Protein AF-A0A453G2R3-F1 (afdb_monomer)

Organism: Aegilops tauschii subsp. strangulata (NCBI:txid200361)

Nearest PDB structures (foldseek):
  5jql-assembly1_E  TM=4.322E-01  e=9.932E+00  Saccharomyces cerevisiae S288C
  5jqm-assembly1_A  TM=3.775E-01  e=9.932E+00  Saccharomyces cerevisiae S288C
  6rk0-assembly1_B  TM=2.721E-01  e=8.322E+00  Azotobacter vinelandii DJ
  5jqm-assembly1_B  TM=2.694E-01  e=7.397E+00  Saccharomyces cerevisiae S288C

Structure (mmCIF, N/CA/C/O backbone):
data_AF-A0A453G2R3-F1
#
_entry.id   AF-A0A453G2R3-F1
#
loop_
_atom_site.group_PDB
_atom_site.id
_atom_site.type_symbol
_atom_site.label_atom_id
_atom_site.label_alt_id
_atom_site.label_comp_id
_atom_site.label_asym_id
_atom_site.label_entity_id
_atom_site.label_seq_id
_atom_site.pdbx_PDB_ins_code
_atom_site.Cartn_x
_atom_site.Cartn_y
_atom_site.Cartn_z
_atom_site.occupancy
_atom_site.B_iso_or_equiv
_atom_site.auth_seq_id
_atom_site.auth_comp_id
_atom_site.auth_asym_id
_atom_site.auth_atom_id
_atom_site.pdbx_PDB_model_num
ATOM 1 N N . MET A 1 1 ? -10.935 -48.449 22.931 1.00 39.38 1 MET A N 1
ATOM 2 C CA . MET A 1 1 ? -9.785 -48.078 22.080 1.00 39.38 1 MET A CA 1
ATOM 3 C C . MET A 1 1 ? -10.031 -46.667 21.568 1.00 39.38 1 MET A C 1
ATOM 5 O O . MET A 1 1 ? -10.943 -46.480 20.777 1.00 39.38 1 MET A O 1
ATOM 9 N N . VAL A 1 2 ? -9.319 -45.670 22.096 1.00 36.00 2 VAL A N 1
ATOM 10 C CA . VAL A 1 2 ? -9.476 -44.264 21.687 1.00 36.00 2 VAL A CA 1
ATOM 11 C C . VAL A 1 2 ? -8.481 -43.996 20.562 1.00 36.00 2 VAL A C 1
ATOM 13 O O . VAL A 1 2 ? -7.271 -44.036 20.775 1.00 36.00 2 VAL A O 1
ATOM 16 N N . VAL A 1 3 ? -8.990 -43.794 19.347 1.00 38.06 3 VAL A N 1
ATOM 17 C CA . VAL A 1 3 ? -8.181 -43.458 18.171 1.00 38.06 3 VAL A CA 1
ATOM 18 C C . VAL A 1 3 ? -7.881 -41.961 18.226 1.00 38.06 3 VAL A C 1
ATOM 20 O O . VAL A 1 3 ? -8.692 -41.137 17.814 1.00 38.06 3 VAL A O 1
ATOM 23 N N . ASN A 1 4 ? -6.718 -41.599 18.767 1.00 33.31 4 ASN A N 1
ATOM 24 C CA . ASN A 1 4 ? -6.226 -40.224 18.736 1.00 33.31 4 ASN A CA 1
ATOM 25 C C . ASN A 1 4 ? -5.806 -39.865 17.302 1.00 33.31 4 ASN A C 1
ATOM 27 O O . ASN A 1 4 ? -4.718 -40.225 16.845 1.00 33.31 4 ASN A O 1
ATOM 31 N N . GLY A 1 5 ? -6.688 -39.161 16.588 1.00 36.50 5 GLY A N 1
ATOM 32 C CA . GLY A 1 5 ? -6.401 -38.579 15.280 1.00 36.50 5 GLY A CA 1
ATOM 33 C C . GLY A 1 5 ? -5.239 -37.590 15.370 1.00 36.50 5 GLY A C 1
ATOM 34 O O . GLY A 1 5 ? -5.297 -36.602 16.100 1.00 36.50 5 GLY A O 1
ATOM 35 N N . ARG A 1 6 ? -4.160 -37.867 14.633 1.00 36.94 6 ARG A N 1
ATOM 36 C CA . ARG A 1 6 ? -3.005 -36.969 14.506 1.00 36.94 6 ARG A CA 1
ATOM 37 C C . ARG A 1 6 ? -3.449 -35.658 13.841 1.00 36.94 6 ARG A C 1
ATOM 39 O O . ARG A 1 6 ? -4.127 -35.721 12.815 1.00 36.94 6 ARG A O 1
ATOM 46 N N . PRO A 1 7 ? -3.047 -34.480 14.347 1.00 36.38 7 PRO A N 1
ATOM 47 C CA . PRO A 1 7 ? -3.364 -33.225 13.683 1.00 36.38 7 PRO A CA 1
ATOM 48 C C . PRO A 1 7 ? -2.615 -33.156 12.347 1.00 36.38 7 PRO A C 1
ATOM 50 O O . PRO A 1 7 ? -1.395 -33.333 12.285 1.00 36.38 7 PRO A O 1
ATOM 53 N N . LEU A 1 8 ? -3.360 -32.917 11.265 1.00 38.78 8 LEU A N 1
ATOM 54 C CA . LEU A 1 8 ? -2.822 -32.657 9.933 1.00 38.78 8 LEU A CA 1
ATOM 55 C C . LEU A 1 8 ? -1.888 -31.446 10.014 1.00 38.78 8 LEU A C 1
ATOM 57 O O . LEU A 1 8 ? -2.328 -30.316 10.233 1.00 38.78 8 LEU A O 1
ATOM 61 N N . LYS A 1 9 ? -0.586 -31.683 9.836 1.00 38.06 9 LYS A N 1
ATOM 62 C CA . LYS A 1 9 ? 0.399 -30.623 9.617 1.00 38.06 9 LYS A CA 1
ATOM 63 C C . LYS A 1 9 ? -0.020 -29.878 8.349 1.00 38.06 9 LYS A C 1
ATOM 65 O O . LYS A 1 9 ? 0.226 -30.364 7.249 1.00 38.06 9 LYS A O 1
ATOM 70 N N . LYS A 1 10 ? -0.670 -28.716 8.486 1.00 39.25 10 LYS A N 1
ATOM 71 C CA . LYS A 1 10 ? -0.847 -27.785 7.365 1.00 39.25 10 LYS A CA 1
ATOM 72 C C . LYS A 1 10 ? 0.553 -27.403 6.899 1.00 39.25 10 LYS A C 1
ATOM 74 O O . LYS A 1 10 ? 1.270 -26.695 7.604 1.00 39.25 10 LYS A O 1
ATOM 79 N N . ALA A 1 11 ? 0.964 -27.951 5.758 1.00 31.45 11 ALA A N 1
ATOM 80 C CA . ALA A 1 11 ? 2.205 -27.587 5.104 1.00 31.45 11 ALA A CA 1
ATOM 81 C C . ALA A 1 11 ? 2.212 -26.065 4.941 1.00 31.45 11 ALA A C 1
ATOM 83 O O . ALA A 1 11 ? 1.284 -25.486 4.378 1.00 31.45 11 ALA A O 1
ATOM 84 N N . ARG A 1 12 ? 3.219 -25.405 5.516 1.00 46.34 12 ARG A N 1
ATOM 85 C CA . ARG A 1 12 ? 3.388 -23.959 5.406 1.00 46.34 12 ARG A CA 1
ATOM 86 C C . ARG A 1 12 ? 3.857 -23.677 3.984 1.00 46.34 12 ARG A C 1
ATOM 88 O O . ARG A 1 12 ? 5.058 -23.683 3.728 1.00 46.34 12 ARG A O 1
ATOM 95 N N . THR A 1 13 ? 2.916 -23.512 3.058 1.00 43.81 13 THR A N 1
ATOM 96 C CA . THR A 1 13 ? 3.197 -23.223 1.651 1.00 43.81 13 THR A CA 1
ATOM 97 C C . THR A 1 13 ? 4.039 -21.954 1.598 1.00 43.81 13 THR A C 1
ATOM 99 O O . THR A 1 13 ? 3.601 -20.879 2.012 1.00 43.81 13 THR A O 1
ATOM 102 N N . ARG A 1 14 ? 5.296 -22.073 1.166 1.00 49.09 14 ARG A N 1
ATOM 103 C CA . ARG A 1 14 ? 6.120 -20.914 0.828 1.00 49.09 14 ARG A CA 1
ATOM 104 C C . ARG A 1 14 ? 5.384 -20.223 -0.317 1.00 49.09 14 ARG A C 1
ATOM 106 O O . ARG A 1 14 ? 5.283 -20.811 -1.383 1.00 49.09 14 ARG A O 1
ATOM 113 N N . ALA A 1 15 ? 4.810 -19.042 -0.077 1.00 60.88 15 ALA A N 1
ATOM 114 C CA . ALA A 1 15 ? 4.177 -18.269 -1.140 1.00 60.88 15 ALA A CA 1
ATOM 115 C C . ALA A 1 15 ? 5.230 -18.022 -2.230 1.00 60.88 15 ALA A C 1
ATOM 117 O O . ALA A 1 15 ? 6.233 -17.349 -1.981 1.00 60.88 15 ALA A O 1
ATOM 118 N N . GLU A 1 16 ? 5.058 -18.671 -3.379 1.00 71.94 16 GLU A N 1
ATOM 119 C CA . GLU A 1 16 ? 5.948 -18.526 -4.525 1.00 71.94 16 GLU A CA 1
ATOM 120 C C . GLU A 1 16 ? 5.840 -17.108 -5.079 1.00 71.94 16 GLU A C 1
ATOM 122 O O . GLU A 1 16 ? 4.746 -16.539 -5.139 1.00 71.94 16 GLU A O 1
ATOM 127 N N . ALA A 1 17 ? 6.979 -16.539 -5.481 1.00 79.38 17 ALA A N 1
ATOM 128 C CA . ALA A 1 17 ? 7.016 -15.200 -6.050 1.00 79.38 17 ALA A CA 1
ATOM 129 C C . ALA A 1 17 ? 6.181 -15.152 -7.339 1.00 79.38 17 ALA A C 1
ATOM 131 O O . ALA A 1 17 ? 6.320 -16.027 -8.196 1.00 79.38 17 ALA A O 1
ATOM 132 N N . ARG A 1 18 ? 5.311 -14.152 -7.488 1.00 87.38 18 ARG A N 1
ATOM 133 C CA . ARG A 1 18 ? 4.420 -13.994 -8.658 1.00 87.38 18 ARG A CA 1
ATOM 134 C C . ARG A 1 18 ? 4.994 -13.000 -9.655 1.00 87.38 18 ARG A C 1
ATOM 136 O O . ARG A 1 18 ? 5.668 -12.074 -9.233 1.00 87.38 18 ARG A O 1
ATOM 143 N N . ASP A 1 19 ? 4.748 -13.180 -10.947 1.00 90.69 19 ASP A N 1
ATOM 144 C CA . ASP A 1 19 ? 5.202 -12.212 -11.951 1.00 90.69 19 ASP A CA 1
ATOM 145 C C . ASP A 1 19 ? 4.555 -10.836 -11.734 1.00 90.69 19 ASP A C 1
ATOM 147 O O . ASP A 1 19 ? 3.332 -10.726 -11.676 1.00 90.69 19 ASP A O 1
ATOM 151 N N . PHE A 1 20 ? 5.373 -9.793 -11.593 1.00 91.94 20 PHE A N 1
ATOM 152 C CA . PHE A 1 20 ? 4.906 -8.433 -11.333 1.00 91.94 20 PHE A CA 1
ATOM 153 C C . PHE A 1 20 ? 4.053 -7.889 -12.484 1.00 91.94 20 PHE A C 1
ATOM 155 O O . PHE A 1 20 ? 3.066 -7.194 -12.234 1.00 91.94 20 PHE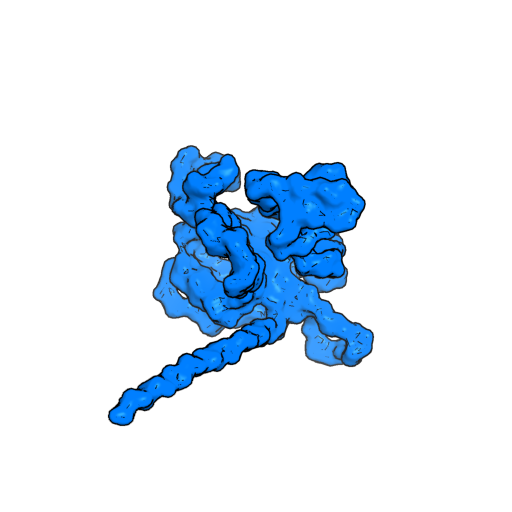 A O 1
ATOM 162 N N . ALA A 1 21 ? 4.408 -8.206 -13.735 1.00 89.62 21 ALA A N 1
ATOM 163 C CA . ALA A 1 21 ? 3.756 -7.642 -14.914 1.00 89.62 21 ALA A CA 1
ATOM 164 C C . ALA A 1 21 ? 2.317 -8.155 -15.090 1.00 89.62 21 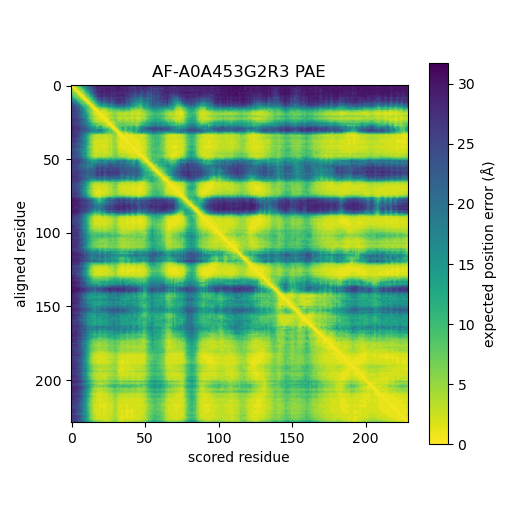ALA A C 1
ATOM 166 O O . ALA A 1 21 ? 1.433 -7.373 -15.447 1.00 89.62 21 ALA A O 1
ATOM 167 N N . GLY A 1 22 ? 2.066 -9.433 -14.786 1.00 88.31 22 GLY A N 1
ATOM 16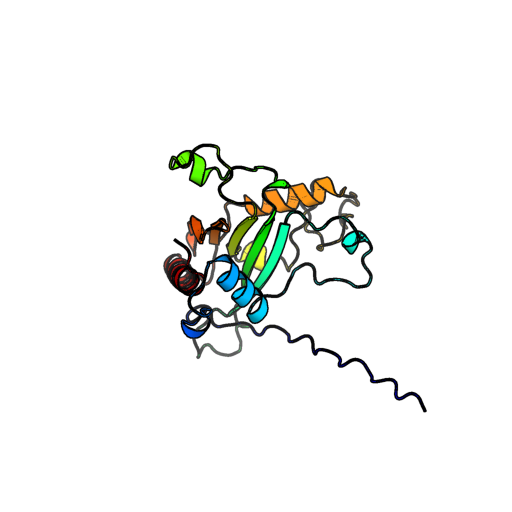8 C CA . GLY A 1 22 ? 0.735 -10.045 -14.858 1.00 88.31 22 GLY A CA 1
ATOM 169 C C . GLY A 1 22 ? -0.082 -10.019 -13.560 1.00 88.31 22 GLY A C 1
ATOM 170 O O . GLY A 1 22 ? -1.299 -10.191 -13.604 1.00 88.31 22 GLY A O 1
ATOM 171 N N . PHE A 1 23 ? 0.547 -9.813 -12.400 1.00 91.06 23 PHE A N 1
ATOM 172 C CA . PHE A 1 23 ? -0.128 -9.905 -11.101 1.00 91.06 23 PHE A CA 1
ATOM 173 C C . PHE A 1 23 ? -0.770 -8.571 -10.656 1.00 91.06 23 PHE A C 1
ATOM 175 O O . PHE A 1 23 ? -0.223 -7.501 -10.946 1.00 91.06 23 PHE A O 1
ATOM 182 N N . PRO A 1 24 ? -1.890 -8.598 -9.907 1.00 89.69 24 PRO A N 1
ATOM 183 C CA . PRO A 1 24 ? -2.828 -9.719 -9.790 1.00 89.69 24 PRO A CA 1
ATOM 184 C C . PRO A 1 24 ? -3.621 -9.941 -11.084 1.00 89.69 24 PRO A C 1
ATOM 186 O O . PRO A 1 24 ? -3.948 -8.987 -11.795 1.00 89.69 24 PRO A O 1
ATOM 189 N N . ALA A 1 25 ? -3.942 -11.202 -11.379 1.00 85.81 25 ALA A N 1
ATOM 190 C CA . ALA A 1 25 ? -4.744 -11.557 -12.543 1.00 85.81 25 ALA A CA 1
ATOM 191 C C . ALA A 1 25 ? -6.217 -11.175 -12.319 1.00 85.81 25 ALA A C 1
ATOM 193 O O . ALA A 1 25 ? -6.696 -11.123 -11.189 1.00 85.81 25 ALA A O 1
ATOM 194 N N . ALA A 1 26 ? -6.984 -10.965 -13.393 1.00 77.19 26 ALA A N 1
ATOM 195 C CA . ALA A 1 26 ? -8.408 -10.622 -13.277 1.00 77.19 26 ALA A CA 1
ATOM 196 C C . ALA A 1 26 ? -9.223 -11.686 -12.509 1.00 77.19 26 ALA A C 1
ATOM 198 O O . ALA A 1 26 ? -10.175 -11.354 -11.809 1.00 77.19 26 ALA A O 1
ATOM 199 N N . THR A 1 27 ? -8.816 -12.955 -12.595 1.00 73.06 27 THR A N 1
ATOM 200 C CA . THR A 1 27 ? -9.408 -14.084 -11.860 1.00 73.06 27 THR A CA 1
ATOM 201 C C . THR A 1 27 ? -9.064 -14.098 -10.371 1.00 73.06 27 THR A C 1
ATOM 203 O O . THR A 1 27 ? -9.708 -14.816 -9.612 1.00 73.06 27 THR A O 1
ATOM 206 N N . ASP A 1 28 ? -8.057 -13.331 -9.943 1.00 71.88 28 ASP A N 1
ATOM 207 C CA . ASP A 1 28 ? -7.706 -13.186 -8.527 1.00 71.88 28 ASP A CA 1
ATOM 208 C C . ASP A 1 28 ? -8.685 -12.257 -7.791 1.00 71.88 28 ASP A C 1
ATOM 210 O O . ASP A 1 28 ? -8.683 -12.223 -6.555 1.00 71.88 28 ASP A O 1
ATOM 214 N N . GLY A 1 29 ? -9.543 -11.538 -8.528 1.00 61.69 29 GLY A N 1
ATOM 215 C CA . GLY A 1 29 ? -10.716 -10.859 -7.987 1.00 61.69 29 GLY A CA 1
ATOM 216 C C . GLY A 1 29 ? -11.627 -11.862 -7.290 1.00 61.69 29 GLY A C 1
ATOM 217 O O . GLY A 1 29 ? -12.009 -12.879 -7.866 1.00 61.69 29 GLY A O 1
ATOM 218 N N . GLY A 1 30 ? -11.965 -11.598 -6.025 1.00 55.94 30 GLY A N 1
ATOM 219 C CA . GLY A 1 30 ? -13.069 -12.315 -5.389 1.00 55.94 30 GLY A CA 1
ATOM 220 C C . GLY A 1 30 ? -14.364 -12.117 -6.185 1.00 55.94 30 GLY A C 1
ATOM 221 O O . GLY A 1 30 ? -14.455 -11.221 -7.021 1.00 55.94 30 GLY A O 1
ATOM 222 N N . ALA A 1 31 ? -15.377 -12.946 -5.921 1.00 55.38 31 ALA A N 1
ATOM 223 C CA . ALA A 1 31 ? -16.729 -12.699 -6.424 1.00 55.38 31 ALA A CA 1
ATOM 224 C C . ALA A 1 31 ? -17.159 -11.240 -6.165 1.00 55.38 31 ALA A C 1
ATOM 226 O O . ALA A 1 31 ? -16.641 -10.617 -5.237 1.00 55.38 31 ALA A O 1
ATOM 227 N N . VAL A 1 32 ? -18.114 -10.728 -6.959 1.00 66.38 32 VAL A N 1
ATOM 228 C CA . VAL A 1 32 ? -18.736 -9.401 -6.774 1.00 66.38 32 VAL A CA 1
ATOM 229 C C . VAL A 1 32 ? -18.908 -9.119 -5.282 1.00 66.38 32 VAL A C 1
ATOM 231 O O . VAL A 1 32 ? -19.638 -9.837 -4.600 1.00 66.38 32 VAL A O 1
ATOM 234 N N . GLY A 1 33 ? -18.198 -8.116 -4.770 1.00 77.12 33 GLY A N 1
ATOM 235 C CA . GLY A 1 33 ? -18.087 -7.930 -3.331 1.00 77.12 33 GLY A CA 1
ATOM 236 C C . GLY A 1 33 ? -17.519 -6.576 -2.941 1.00 77.12 33 GLY A C 1
ATOM 237 O O . GLY A 1 33 ? -17.170 -5.736 -3.771 1.00 77.12 33 GLY A O 1
ATOM 238 N N . THR A 1 34 ? -17.455 -6.347 -1.637 1.00 90.50 34 THR A N 1
ATOM 239 C CA . THR A 1 34 ? -16.881 -5.121 -1.075 1.00 90.50 34 THR A CA 1
ATOM 240 C C . THR A 1 34 ? -15.353 -5.195 -1.044 1.00 90.50 34 THR A C 1
ATOM 242 O O . THR A 1 34 ? -14.778 -6.283 -0.955 1.00 90.50 34 THR A O 1
ATOM 245 N N . PHE A 1 35 ? -14.676 -4.041 -0.999 1.00 93.06 35 PHE A N 1
ATOM 246 C CA . PHE A 1 35 ? -13.218 -3.986 -0.813 1.00 93.06 35 PHE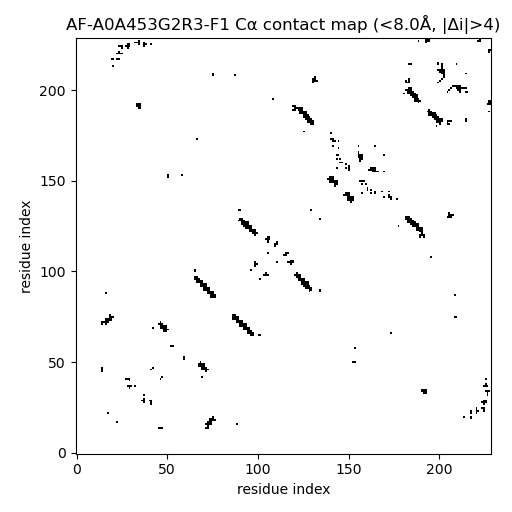 A CA 1
ATOM 247 C C . PHE A 1 35 ? -12.736 -4.852 0.365 1.00 93.06 35 PHE A C 1
ATOM 249 O O . PHE A 1 35 ? -11.733 -5.552 0.261 1.00 93.06 35 PHE A O 1
ATOM 256 N N . ARG A 1 36 ? -13.490 -4.888 1.474 1.00 91.75 36 ARG A N 1
ATOM 257 C CA . ARG A 1 36 ? -13.134 -5.666 2.678 1.00 91.75 36 ARG A CA 1
ATOM 258 C C . ARG A 1 36 ? -13.109 -7.171 2.448 1.00 91.75 36 ARG A C 1
ATOM 260 O O . ARG A 1 36 ? -12.384 -7.880 3.145 1.00 91.75 36 ARG A O 1
ATOM 267 N N . GLU A 1 37 ? -13.966 -7.679 1.575 1.00 91.50 37 GLU A N 1
ATOM 268 C CA . GLU A 1 37 ? -14.010 -9.104 1.238 1.00 91.50 37 GLU A CA 1
ATOM 269 C C . GLU A 1 37 ? -12.900 -9.429 0.245 1.00 91.50 37 GLU A C 1
ATOM 271 O O . GLU A 1 37 ? -12.153 -10.388 0.453 1.00 91.50 37 GLU A O 1
ATOM 276 N N . ALA A 1 38 ? -12.727 -8.571 -0.764 1.00 93.00 38 ALA A N 1
ATOM 277 C CA . ALA A 1 38 ? -11.691 -8.718 -1.774 1.00 93.00 38 ALA A CA 1
ATOM 278 C C . ALA A 1 38 ? -10.282 -8.685 -1.159 1.00 93.00 38 ALA A C 1
ATOM 280 O O . ALA A 1 38 ? -9.496 -9.600 -1.400 1.00 93.00 38 ALA A O 1
ATOM 281 N N . VAL A 1 39 ? -9.980 -7.710 -0.289 1.00 93.69 39 VAL A N 1
ATOM 282 C CA . VAL A 1 39 ? -8.665 -7.599 0.369 1.00 93.69 39 VAL A CA 1
ATOM 283 C C . VAL A 1 39 ? -8.390 -8.781 1.296 1.00 93.69 39 VAL A C 1
ATOM 285 O O . VAL A 1 39 ? -7.294 -9.333 1.270 1.00 93.69 39 VAL A O 1
ATOM 288 N N . ARG A 1 40 ? -9.387 -9.259 2.054 1.00 92.12 40 ARG A N 1
ATOM 289 C CA . ARG A 1 40 ? -9.219 -10.445 2.910 1.00 92.12 40 ARG A CA 1
ATOM 290 C C . ARG A 1 40 ? -8.940 -11.701 2.088 1.00 92.12 40 ARG A C 1
ATOM 292 O O . ARG A 1 40 ? -8.036 -12.459 2.433 1.00 92.12 40 ARG A O 1
ATOM 299 N N . GLY A 1 41 ? -9.673 -11.899 0.991 1.00 91.31 41 GLY A N 1
ATOM 300 C CA . GLY A 1 41 ? -9.436 -13.006 0.064 1.00 91.31 41 GLY A CA 1
ATOM 301 C C . GLY A 1 41 ? -8.063 -12.927 -0.606 1.00 91.31 41 GLY A C 1
ATOM 302 O O . GLY A 1 41 ? -7.352 -13.928 -0.667 1.00 91.31 41 GLY A O 1
ATOM 303 N N . PHE A 1 42 ? -7.669 -11.733 -1.050 1.00 92.81 42 PHE A N 1
ATOM 304 C CA . PHE A 1 42 ? -6.368 -11.474 -1.660 1.00 92.81 42 PHE A CA 1
ATOM 305 C C . PHE A 1 42 ? -5.217 -11.791 -0.697 1.00 92.81 42 PHE A C 1
ATOM 307 O O . PHE A 1 42 ? -4.318 -12.560 -1.039 1.00 92.81 42 PHE A O 1
ATOM 314 N N . LEU A 1 43 ? -5.263 -11.268 0.532 1.00 92.31 43 LEU A N 1
ATOM 315 C CA . LEU A 1 43 ? -4.210 -11.500 1.523 1.00 92.31 43 LEU A CA 1
ATOM 316 C C . LEU A 1 43 ? -4.118 -12.975 1.922 1.00 92.31 43 LEU A C 1
ATOM 318 O O . LEU A 1 43 ? -3.016 -13.511 2.002 1.00 92.31 43 LEU A O 1
ATOM 322 N N . ALA A 1 44 ? -5.256 -13.656 2.088 1.00 90.44 44 ALA A N 1
ATOM 323 C CA . ALA A 1 44 ? -5.278 -15.083 2.404 1.00 90.44 44 ALA A CA 1
ATOM 324 C C . ALA A 1 44 ? -4.652 -15.956 1.301 1.00 90.44 44 ALA A C 1
ATOM 326 O O . ALA A 1 44 ? -4.071 -16.999 1.605 1.00 90.44 44 ALA A O 1
ATOM 327 N N . ARG A 1 45 ? -4.777 -15.551 0.030 1.00 89.44 45 ARG A N 1
ATOM 328 C CA . ARG A 1 45 ? -4.254 -16.305 -1.120 1.00 89.44 45 ARG A CA 1
ATOM 329 C C . ARG A 1 45 ? -2.803 -15.983 -1.455 1.00 89.44 45 ARG A C 1
ATOM 331 O O . ARG A 1 45 ? -2.051 -16.888 -1.813 1.00 89.44 45 ARG A O 1
ATOM 338 N N . HIS A 1 46 ? -2.422 -14.710 -1.391 1.00 90.31 46 HIS A N 1
ATOM 339 C CA . HIS A 1 46 ? -1.176 -14.234 -1.996 1.00 90.31 46 HIS A CA 1
ATOM 340 C C . HIS A 1 46 ? -0.152 -13.726 -0.980 1.00 90.31 46 HIS A C 1
ATOM 342 O O . HIS A 1 46 ? 1.022 -13.598 -1.328 1.00 90.31 46 HIS A O 1
ATOM 348 N N . ALA A 1 47 ? -0.560 -13.444 0.260 1.00 90.19 47 ALA A N 1
ATOM 349 C CA . ALA A 1 47 ? 0.297 -12.790 1.236 1.00 90.19 47 ALA A CA 1
ATOM 350 C C . ALA A 1 47 ? 0.677 -13.695 2.417 1.00 90.19 47 ALA A C 1
ATOM 352 O O . ALA A 1 47 ? -0.034 -14.621 2.802 1.00 90.19 47 ALA A O 1
ATOM 353 N N . ARG A 1 48 ? 1.817 -13.381 3.036 1.00 87.12 48 ARG A N 1
ATOM 354 C CA . ARG A 1 48 ? 2.239 -13.918 4.337 1.00 87.12 48 ARG A CA 1
ATOM 355 C C . ARG A 1 48 ? 2.159 -12.827 5.399 1.00 87.12 48 ARG A C 1
ATOM 357 O O . ARG A 1 48 ? 2.607 -11.713 5.152 1.00 87.12 48 ARG A O 1
ATOM 364 N N . LEU A 1 49 ? 1.651 -13.152 6.580 1.00 83.81 49 LEU A N 1
ATOM 365 C CA . LEU A 1 49 ? 1.647 -12.231 7.718 1.00 83.81 49 LEU A CA 1
ATOM 366 C C . LEU A 1 49 ? 3.053 -12.115 8.337 1.00 83.81 49 LEU A C 1
ATOM 368 O O . LEU A 1 49 ? 3.772 -13.116 8.446 1.00 83.81 49 LEU A O 1
ATOM 372 N N . LEU A 1 50 ? 3.432 -10.899 8.734 1.00 75.62 50 LEU A N 1
ATOM 373 C CA . LEU A 1 50 ? 4.687 -10.554 9.399 1.00 75.62 50 LEU A CA 1
ATOM 374 C C . LEU A 1 50 ? 4.435 -9.812 10.732 1.00 75.62 50 LEU A C 1
ATOM 376 O O . LEU A 1 50 ? 3.509 -9.006 10.796 1.00 75.62 50 LEU A O 1
ATOM 380 N N . PRO A 1 51 ? 5.288 -10.016 11.760 1.00 65.44 51 PRO A N 1
ATOM 381 C CA . PRO A 1 51 ? 6.263 -11.103 11.854 1.00 65.44 51 PRO A CA 1
ATOM 382 C C . PRO A 1 51 ? 5.537 -12.453 11.811 1.00 65.44 51 PRO A C 1
ATOM 384 O O . PRO A 1 51 ? 4.367 -12.546 12.179 1.00 65.44 51 PRO A O 1
ATOM 387 N N . LEU A 1 52 ? 6.194 -13.504 11.301 1.00 58.75 52 LEU A N 1
ATOM 388 C CA . LEU A 1 52 ? 5.556 -14.819 11.344 1.00 58.75 52 LEU A CA 1
ATOM 389 C C . LEU A 1 52 ? 5.226 -15.130 12.807 1.00 58.75 52 LEU A C 1
ATOM 391 O O . LEU A 1 52 ? 6.118 -14.963 13.642 1.00 58.75 52 LEU A O 1
ATOM 395 N N . PRO A 1 53 ? 4.000 -15.585 13.117 1.00 51.31 53 PRO A N 1
ATOM 396 C CA . PRO A 1 53 ? 3.628 -15.912 14.482 1.00 51.31 53 PRO A CA 1
ATOM 397 C C . PRO A 1 53 ? 4.628 -16.935 15.026 1.00 51.31 53 PRO A C 1
ATOM 399 O O . PRO A 1 53 ? 4.697 -18.075 14.560 1.00 51.31 53 PRO A O 1
ATOM 402 N N . SER A 1 54 ? 5.467 -16.490 15.961 1.00 47.06 54 SER A N 1
ATOM 403 C CA . SER A 1 54 ? 6.385 -17.351 16.690 1.00 47.06 54 SER A CA 1
ATOM 404 C C . SER A 1 54 ? 5.620 -17.913 17.872 1.00 47.06 54 SER A C 1
ATOM 406 O O . SER A 1 54 ? 5.149 -17.164 18.721 1.00 47.06 54 SER A O 1
ATOM 408 N N . ILE A 1 55 ? 5.525 -19.239 17.943 1.00 50.66 55 ILE A N 1
ATOM 409 C CA . ILE A 1 55 ? 4.903 -19.957 19.066 1.00 50.66 55 ILE A CA 1
ATOM 410 C C . ILE A 1 55 ? 5.698 -19.715 20.373 1.00 50.66 55 ILE A C 1
ATOM 412 O O . ILE A 1 55 ? 5.217 -20.012 21.458 1.00 50.66 55 ILE A O 1
ATOM 416 N N . PHE A 1 56 ? 6.907 -19.146 20.273 1.00 45.31 56 PHE A N 1
ATOM 417 C CA . PHE A 1 56 ? 7.849 -18.956 21.376 1.00 45.31 56 PHE A CA 1
ATOM 418 C C . PHE A 1 56 ? 8.152 -17.485 21.710 1.00 45.31 56 PHE A C 1
ATOM 420 O O . PHE A 1 56 ? 9.027 -17.234 22.533 1.00 45.31 56 PHE A O 1
ATOM 427 N N . SER A 1 57 ? 7.463 -16.505 21.107 1.00 45.44 57 SER A N 1
ATOM 428 C CA . SER A 1 57 ? 7.639 -15.093 21.487 1.00 45.44 57 SER A CA 1
ATOM 429 C C . SER A 1 57 ? 6.534 -14.636 22.445 1.00 45.44 57 SER A C 1
ATOM 431 O O . SER A 1 57 ? 5.391 -14.505 22.006 1.00 45.44 57 SER A O 1
ATOM 433 N N . PRO A 1 58 ? 6.848 -14.297 23.710 1.00 47.22 58 PRO A N 1
ATOM 434 C CA . PRO A 1 58 ? 5.872 -13.737 24.652 1.00 47.22 58 PRO A CA 1
ATOM 435 C C . PRO A 1 58 ? 5.272 -12.394 24.189 1.00 47.22 58 PRO A C 1
ATOM 437 O O . PRO A 1 58 ? 4.182 -12.035 24.620 1.00 47.22 58 PRO A O 1
ATOM 440 N N . ALA A 1 59 ? 5.908 -11.696 23.238 1.00 46.69 59 ALA A N 1
ATOM 441 C CA . ALA A 1 59 ? 5.364 -10.494 22.596 1.00 46.69 59 ALA A CA 1
ATOM 442 C C . ALA A 1 59 ? 4.062 -10.738 21.800 1.00 46.69 59 ALA A C 1
ATOM 444 O O . ALA A 1 59 ? 3.291 -9.808 21.599 1.00 46.69 59 ALA A O 1
ATOM 445 N N . ALA A 1 60 ? 3.774 -11.977 21.379 1.00 41.56 60 ALA A N 1
ATOM 446 C CA . ALA A 1 60 ? 2.526 -12.316 20.684 1.00 41.56 60 ALA A CA 1
ATOM 447 C C . ALA A 1 60 ? 1.298 -12.399 21.618 1.00 41.56 60 ALA A C 1
ATOM 449 O O . ALA A 1 60 ? 0.178 -12.540 21.131 1.00 41.56 60 ALA A O 1
ATOM 450 N N . ALA A 1 61 ? 1.505 -12.341 22.942 1.00 43.00 61 ALA A N 1
ATOM 451 C CA . ALA A 1 61 ? 0.445 -12.317 23.954 1.00 43.00 61 ALA A CA 1
ATOM 452 C C . ALA A 1 61 ? 0.077 -10.892 24.416 1.00 43.00 61 ALA A C 1
ATOM 454 O O . ALA A 1 61 ? -0.919 -10.720 25.119 1.00 43.00 61 ALA A O 1
ATOM 455 N N . ALA A 1 62 ? 0.859 -9.878 24.029 1.00 50.59 62 ALA A N 1
ATOM 456 C CA . ALA A 1 62 ? 0.488 -8.478 24.197 1.00 50.59 62 ALA A CA 1
ATOM 457 C C . ALA A 1 62 ? -0.625 -8.114 23.198 1.00 50.59 62 ALA A C 1
ATOM 459 O O . ALA A 1 62 ? -0.794 -8.793 22.183 1.00 50.59 62 ALA A O 1
ATOM 460 N N . ALA A 1 63 ? -1.414 -7.078 23.505 1.00 48.66 63 ALA A N 1
ATOM 461 C CA . ALA A 1 63 ? -2.519 -6.606 22.669 1.00 48.66 63 ALA A CA 1
ATOM 462 C C . ALA A 1 63 ? -2.147 -6.605 21.170 1.00 48.66 63 ALA A C 1
ATOM 464 O O . ALA A 1 63 ? -1.008 -6.272 20.837 1.00 48.66 63 ALA A O 1
ATOM 465 N N . PRO A 1 64 ? -3.077 -6.964 20.259 1.00 55.94 64 PRO A N 1
ATOM 466 C CA . PRO A 1 64 ? -2.769 -7.053 18.835 1.00 55.94 64 PRO A CA 1
ATOM 467 C C . PRO A 1 64 ? -2.107 -5.752 18.363 1.00 55.94 64 PRO A C 1
ATOM 469 O O . PRO A 1 64 ? -2.530 -4.677 18.799 1.00 55.94 64 PRO A O 1
ATOM 472 N N . PRO A 1 65 ? -1.068 -5.808 17.519 1.00 66.19 65 PRO A N 1
ATOM 473 C CA . PRO A 1 65 ? -0.383 -4.600 17.090 1.00 66.19 65 PRO A CA 1
ATOM 474 C C . PRO A 1 65 ? -1.359 -3.701 16.324 1.00 66.19 65 PRO A C 1
ATOM 476 O O . PRO A 1 65 ? -2.253 -4.182 15.624 1.00 66.19 65 PRO A O 1
ATOM 479 N N . HIS A 1 66 ? -1.205 -2.389 16.486 1.00 77.25 66 HIS A N 1
ATOM 480 C CA . HIS A 1 66 ? -1.996 -1.387 15.771 1.00 77.25 66 HIS A CA 1
ATOM 481 C C . HIS A 1 66 ? -1.702 -1.408 14.253 1.00 77.25 66 HIS A C 1
ATOM 483 O O . HIS A 1 66 ? -2.565 -1.017 13.470 1.00 77.25 66 HIS A O 1
ATOM 489 N N . LEU A 1 67 ? -0.535 -1.939 13.843 1.00 83.38 67 LEU A N 1
ATOM 490 C CA . LEU A 1 67 ? -0.159 -2.251 12.459 1.00 83.38 67 LEU A CA 1
ATOM 491 C C . LEU A 1 67 ? 0.052 -3.759 12.261 1.00 83.38 67 LEU A C 1
ATOM 493 O O . LEU A 1 67 ? 0.864 -4.390 12.940 1.00 83.38 67 LEU A O 1
ATOM 497 N N . LEU A 1 68 ? -0.627 -4.334 11.273 1.00 86.12 68 LEU A N 1
ATOM 498 C CA . LEU A 1 68 ? -0.460 -5.719 10.835 1.00 86.12 68 LEU A CA 1
ATOM 499 C C . LEU A 1 68 ? 0.071 -5.750 9.405 1.00 86.12 68 LEU A C 1
ATOM 501 O O . LEU A 1 68 ? -0.636 -5.397 8.463 1.00 86.12 68 LEU A O 1
ATOM 505 N N . THR A 1 69 ? 1.302 -6.224 9.225 1.00 87.38 69 THR A N 1
ATOM 506 C CA . THR A 1 69 ? 1.954 -6.220 7.912 1.00 87.38 69 THR A CA 1
ATOM 507 C C . THR A 1 69 ? 1.830 -7.567 7.223 1.00 87.38 69 THR A C 1
ATOM 509 O O . THR A 1 69 ? 2.375 -8.577 7.665 1.00 87.38 69 THR A O 1
ATOM 512 N N . TRP A 1 70 ? 1.176 -7.576 6.073 1.00 91.12 70 TRP A N 1
ATOM 513 C CA . TRP A 1 70 ? 1.161 -8.690 5.139 1.00 91.12 70 TRP A CA 1
ATOM 514 C C . TRP A 1 70 ? 2.159 -8.436 4.023 1.00 91.12 70 TRP A C 1
ATOM 516 O O . TRP A 1 70 ? 2.367 -7.298 3.621 1.00 91.12 70 TRP A O 1
ATOM 526 N N . ARG A 1 71 ? 2.777 -9.488 3.494 1.00 90.38 71 ARG A N 1
ATOM 527 C CA . ARG A 1 71 ? 3.779 -9.362 2.437 1.00 90.38 71 ARG A CA 1
ATOM 528 C C . ARG A 1 71 ? 3.502 -10.302 1.277 1.00 90.38 71 ARG A C 1
ATOM 530 O O . ARG A 1 71 ? 3.317 -11.498 1.494 1.00 90.38 71 ARG A O 1
ATOM 537 N N . VAL A 1 72 ? 3.531 -9.765 0.066 1.00 92.31 72 VAL A N 1
ATOM 538 C CA . VAL A 1 72 ? 3.439 -10.505 -1.195 1.00 92.31 72 VAL A CA 1
ATOM 539 C C . VAL A 1 72 ? 4.791 -10.415 -1.897 1.00 92.31 72 VAL A C 1
ATOM 541 O O . VAL A 1 72 ? 5.312 -9.320 -2.094 1.00 92.31 72 VAL A O 1
ATOM 544 N N . SER A 1 73 ? 5.361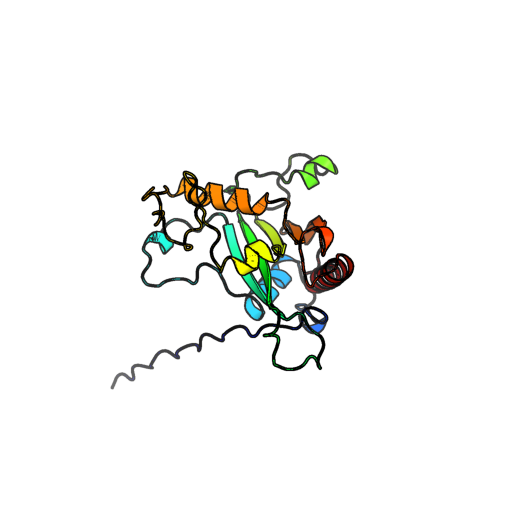 -11.564 -2.258 1.00 91.50 73 SER A N 1
ATOM 545 C CA . SER A 1 73 ? 6.612 -11.642 -3.019 1.00 91.50 73 SER A CA 1
ATOM 546 C C . SER A 1 73 ? 6.310 -11.627 -4.519 1.00 91.50 73 SER A C 1
ATOM 548 O O . SER A 1 73 ? 5.512 -12.437 -4.999 1.00 91.50 73 SER A O 1
ATOM 550 N N . LEU A 1 74 ? 6.961 -10.736 -5.258 1.00 91.88 74 LEU A N 1
ATOM 551 C CA . LEU A 1 74 ? 6.806 -10.536 -6.697 1.00 91.88 74 LEU A CA 1
ATOM 552 C C . LEU A 1 74 ? 8.169 -10.716 -7.380 1.00 91.88 74 LEU A C 1
ATOM 554 O O . LEU A 1 74 ? 9.197 -10.394 -6.797 1.00 91.88 74 LEU A O 1
ATOM 558 N N . ARG A 1 75 ? 8.193 -11.255 -8.597 1.00 90.88 75 ARG A N 1
ATOM 559 C CA . ARG A 1 75 ? 9.386 -11.374 -9.445 1.00 90.88 75 ARG A CA 1
ATOM 560 C C . ARG A 1 75 ? 9.297 -10.336 -10.559 1.00 90.88 75 ARG A C 1
ATOM 562 O O . ARG A 1 75 ? 8.215 -10.124 -11.104 1.00 90.88 75 ARG A O 1
ATOM 569 N N . VAL A 1 76 ? 10.417 -9.700 -10.872 1.00 87.31 76 VAL A N 1
ATOM 570 C CA . VAL A 1 76 ? 10.534 -8.712 -11.946 1.00 87.31 76 VAL A CA 1
ATOM 571 C C . VAL A 1 76 ? 11.613 -9.196 -12.913 1.00 87.31 76 VAL A C 1
ATOM 573 O O . VAL A 1 76 ? 12.773 -9.322 -12.525 1.00 87.31 76 VAL A O 1
ATOM 576 N N . GLY A 1 77 ? 11.229 -9.494 -14.154 1.00 74.25 77 GLY A N 1
ATOM 577 C CA . GLY A 1 77 ? 12.139 -9.942 -15.211 1.00 74.25 77 GLY A CA 1
ATOM 578 C C . GLY A 1 77 ? 11.390 -10.614 -16.362 1.00 74.25 77 GLY A C 1
ATOM 579 O O . GLY A 1 77 ? 10.362 -11.246 -16.134 1.00 74.25 77 GLY A O 1
ATOM 580 N N . GLU A 1 78 ? 11.894 -10.456 -17.587 1.00 54.34 78 GLU A N 1
ATOM 581 C CA . GLU A 1 78 ? 11.357 -11.133 -18.773 1.00 54.34 78 GLU A CA 1
ATOM 582 C C . GLU A 1 78 ? 11.770 -12.612 -18.792 1.00 54.34 78 GLU A C 1
ATOM 584 O O . GLU A 1 78 ? 12.887 -12.970 -18.407 1.00 54.34 78 GLU A O 1
ATOM 589 N N . GLU A 1 79 ? 10.867 -13.478 -19.253 1.00 46.25 79 GLU A N 1
ATOM 590 C CA . GLU A 1 79 ? 11.180 -14.872 -19.569 1.00 46.25 79 GLU A CA 1
ATOM 591 C C . GLU A 1 79 ? 12.243 -14.899 -20.685 1.00 46.25 79 GLU A C 1
ATOM 593 O O . GLU A 1 79 ? 11.929 -14.654 -21.846 1.00 46.25 79 GLU A O 1
ATOM 598 N N . GLY A 1 80 ? 13.511 -15.151 -20.334 1.00 50.34 80 GLY A N 1
ATOM 599 C CA . GLY A 1 80 ? 14.605 -15.281 -21.308 1.00 50.34 80 GLY A CA 1
ATOM 600 C C . GLY A 1 80 ? 15.945 -14.636 -20.939 1.00 50.34 80 GLY A C 1
ATOM 601 O O . GLY A 1 80 ? 16.894 -14.780 -21.705 1.00 50.34 80 GLY A O 1
ATOM 602 N N . ALA A 1 81 ? 16.067 -13.948 -19.799 1.00 45.28 81 ALA A N 1
ATOM 603 C CA . ALA A 1 81 ? 17.372 -13.493 -19.314 1.00 45.28 81 ALA A CA 1
ATOM 604 C C . ALA A 1 81 ? 18.172 -14.672 -18.727 1.00 45.28 81 ALA A C 1
ATOM 606 O O . ALA A 1 81 ? 17.653 -15.418 -17.897 1.00 45.28 81 ALA A O 1
ATOM 607 N N . GLU A 1 82 ? 19.416 -14.838 -19.182 1.00 42.88 82 GLU A N 1
ATOM 608 C CA . GLU A 1 82 ? 20.343 -15.897 -18.769 1.00 42.88 82 GLU A CA 1
ATOM 609 C C . GLU A 1 82 ? 20.418 -16.037 -17.235 1.00 42.88 82 GLU A C 1
ATOM 611 O O . GLU A 1 82 ? 20.439 -15.048 -16.499 1.00 42.88 82 GLU A O 1
ATOM 616 N N . GLU A 1 83 ? 20.456 -17.286 -16.759 1.00 45.00 83 GLU A N 1
ATOM 617 C CA . GLU A 1 83 ? 20.273 -17.716 -15.359 1.00 45.00 83 GLU A CA 1
ATOM 618 C C . GLU A 1 83 ? 21.333 -17.204 -14.352 1.00 45.00 83 GLU A C 1
ATOM 620 O O . GLU A 1 83 ? 21.276 -17.554 -13.173 1.00 45.00 83 GLU A O 1
ATOM 625 N N . ASP A 1 84 ? 22.261 -16.338 -14.769 1.00 41.25 84 ASP A N 1
ATOM 626 C CA . ASP A 1 84 ? 23.368 -15.824 -13.946 1.00 41.25 84 ASP A CA 1
ATOM 627 C C . ASP A 1 84 ? 23.068 -14.490 -13.229 1.00 41.25 84 ASP A C 1
ATOM 629 O O . ASP A 1 84 ? 23.849 -14.031 -12.392 1.00 41.25 84 ASP A O 1
ATOM 633 N N . ALA A 1 85 ? 21.905 -13.876 -13.474 1.00 45.34 85 ALA A N 1
ATOM 634 C CA . ALA A 1 85 ? 21.408 -12.744 -12.691 1.00 45.34 85 ALA A CA 1
ATOM 635 C C . ALA A 1 85 ? 20.212 -13.190 -11.843 1.00 45.34 85 ALA A C 1
ATOM 637 O O . ALA A 1 85 ? 19.063 -13.102 -12.274 1.00 45.34 85 ALA A O 1
ATOM 638 N N . GLY A 1 86 ? 20.487 -13.693 -10.633 1.00 44.59 86 GLY A N 1
ATOM 639 C CA . GLY A 1 86 ? 19.477 -14.155 -9.676 1.00 44.59 86 GLY A CA 1
ATOM 640 C C . GLY A 1 86 ? 18.226 -13.270 -9.675 1.00 44.59 86 GLY A C 1
ATOM 641 O O . GLY A 1 86 ? 18.310 -12.078 -9.381 1.00 44.59 86 GLY A O 1
ATOM 642 N N . GLY A 1 87 ? 17.087 -13.858 -10.059 1.00 52.97 87 GLY A N 1
ATOM 643 C CA . GLY A 1 87 ? 15.856 -13.131 -10.374 1.00 52.97 87 GLY A CA 1
ATOM 644 C C . GLY A 1 87 ? 15.521 -12.044 -9.353 1.00 52.97 87 GLY A C 1
ATOM 645 O O . GLY A 1 87 ? 15.500 -12.292 -8.144 1.00 52.97 87 GLY A O 1
ATOM 646 N N . CYS A 1 88 ? 15.261 -10.830 -9.841 1.00 69.81 88 CYS A N 1
ATOM 647 C CA . CYS A 1 88 ? 15.024 -9.697 -8.963 1.00 69.81 88 CYS A CA 1
ATOM 648 C C . CYS A 1 88 ? 13.631 -9.787 -8.331 1.00 69.81 88 CYS A C 1
ATOM 650 O O . CYS A 1 88 ? 12.604 -9.733 -9.012 1.00 69.81 88 CYS A O 1
ATOM 652 N N . GLY A 1 89 ? 13.601 -9.962 -7.011 1.00 82.38 89 GLY A N 1
ATOM 653 C CA . GLY A 1 89 ? 12.375 -9.980 -6.227 1.00 82.38 89 GLY A CA 1
ATOM 654 C C . GLY A 1 89 ? 11.995 -8.582 -5.748 1.00 82.38 89 GLY A C 1
ATOM 655 O O . GLY A 1 89 ? 12.834 -7.875 -5.196 1.00 82.38 89 GLY A O 1
ATOM 656 N N . VAL A 1 90 ? 10.724 -8.219 -5.907 1.00 89.50 90 VAL A N 1
ATOM 657 C CA . VAL A 1 90 ? 10.103 -7.042 -5.291 1.00 89.50 90 VAL A CA 1
ATOM 658 C C . VAL A 1 90 ? 9.056 -7.502 -4.281 1.00 89.50 90 VAL A C 1
ATOM 660 O O . VAL A 1 90 ? 8.303 -8.437 -4.537 1.00 89.50 90 VAL A O 1
ATOM 663 N N . GLU A 1 91 ? 8.965 -6.847 -3.130 1.00 91.19 91 GLU A N 1
ATOM 664 C CA . GLU A 1 91 ? 7.954 -7.154 -2.117 1.00 91.19 91 GLU A CA 1
ATOM 665 C C . GLU A 1 91 ? 6.898 -6.041 -2.034 1.00 91.19 91 GLU A C 1
ATOM 667 O O . GLU A 1 91 ? 7.218 -4.868 -1.836 1.00 91.19 91 GLU A O 1
ATOM 672 N N . LEU A 1 92 ? 5.623 -6.427 -2.121 1.00 94.06 92 LEU A N 1
ATOM 673 C CA . LEU A 1 92 ? 4.497 -5.574 -1.742 1.00 94.06 92 LEU A CA 1
ATOM 674 C C . LEU A 1 92 ? 4.162 -5.836 -0.274 1.00 94.06 92 LEU A C 1
ATOM 676 O O . LEU A 1 92 ? 3.772 -6.950 0.090 1.00 94.06 92 LEU A O 1
ATOM 680 N N . ASN A 1 93 ? 4.255 -4.807 0.560 1.00 92.50 93 ASN A N 1
ATOM 681 C CA . ASN A 1 93 ? 3.722 -4.825 1.915 1.00 92.50 93 ASN A CA 1
ATOM 682 C C . ASN A 1 93 ? 2.300 -4.251 1.917 1.00 92.50 93 ASN A C 1
ATOM 684 O O . ASN A 1 93 ? 2.070 -3.152 1.419 1.00 92.50 93 ASN A O 1
ATOM 688 N N . VAL A 1 94 ? 1.356 -4.982 2.503 1.00 94.75 94 VAL A N 1
ATOM 689 C CA . VAL A 1 94 ? 0.010 -4.497 2.811 1.00 94.75 94 VAL A CA 1
ATOM 690 C C . VAL A 1 94 ? -0.103 -4.364 4.322 1.00 94.75 94 VAL A C 1
ATOM 692 O O . VAL A 1 94 ? -0.180 -5.371 5.024 1.00 94.75 94 VAL A O 1
ATOM 695 N N . VAL A 1 95 ? -0.069 -3.135 4.826 1.00 92.50 95 VAL A N 1
ATOM 696 C CA . VAL A 1 95 ? -0.164 -2.843 6.259 1.00 92.50 95 VAL A CA 1
ATOM 697 C C . VAL A 1 95 ? -1.613 -2.522 6.594 1.00 92.50 95 VAL A C 1
ATOM 699 O O . VAL A 1 95 ? -2.149 -1.517 6.135 1.00 92.50 95 VAL A O 1
ATOM 702 N N . GLU A 1 96 ? -2.263 -3.390 7.360 1.00 92.94 96 GLU A N 1
ATOM 703 C CA . GLU A 1 96 ? -3.568 -3.112 7.952 1.00 92.94 96 GLU A CA 1
ATOM 704 C C . GLU A 1 96 ? -3.363 -2.327 9.247 1.00 92.94 96 GLU A C 1
ATOM 706 O O . GLU A 1 96 ? -2.673 -2.788 10.152 1.00 92.94 96 GLU A O 1
ATOM 711 N N . GLU A 1 97 ? -3.981 -1.159 9.332 1.00 91.31 97 GLU A N 1
ATOM 712 C CA . GLU A 1 97 ? -3.912 -0.276 10.486 1.00 91.31 97 GLU A CA 1
ATOM 713 C C . GLU A 1 97 ? -5.277 -0.141 11.162 1.00 91.31 97 GLU A C 1
ATOM 715 O O . GLU A 1 97 ? -6.299 0.116 10.509 1.00 91.31 97 GLU A O 1
ATOM 720 N N . ASP A 1 98 ? -5.276 -0.294 12.486 1.00 89.94 98 ASP A N 1
ATOM 721 C CA . ASP A 1 98 ? -6.423 -0.010 13.345 1.00 89.94 98 ASP A CA 1
ATOM 722 C C . ASP A 1 98 ? -6.517 1.498 13.606 1.00 89.94 98 ASP A C 1
ATOM 724 O O . ASP A 1 98 ? -5.749 2.069 14.380 1.00 89.94 98 ASP A O 1
ATOM 728 N N . VAL A 1 99 ? -7.490 2.149 12.963 1.00 88.88 99 VAL A N 1
ATOM 729 C CA . VAL A 1 99 ? -7.636 3.611 12.985 1.00 88.88 99 VAL A CA 1
ATOM 730 C C . VAL A 1 99 ? -7.940 4.128 14.393 1.00 88.88 99 VAL A C 1
ATOM 732 O O . VAL A 1 99 ? -7.490 5.214 14.751 1.00 88.88 99 VAL A O 1
ATOM 735 N N . LEU A 1 100 ? -8.650 3.357 15.221 1.00 85.44 100 LEU A N 1
ATOM 736 C CA . LEU A 1 100 ? -9.010 3.791 16.578 1.00 85.44 100 LEU A CA 1
ATOM 737 C C . LEU A 1 100 ? -7.812 3.799 17.530 1.00 85.44 100 LEU A C 1
ATOM 739 O O . LEU A 1 100 ? -7.824 4.518 18.525 1.00 85.44 100 LEU A O 1
ATOM 743 N N . ARG A 1 101 ? -6.791 3.000 17.220 1.00 84.19 101 ARG A N 1
ATOM 744 C CA . ARG A 1 101 ? -5.545 2.893 17.986 1.00 84.19 101 ARG A CA 1
ATOM 745 C C . ARG A 1 101 ? -4.372 3.568 17.279 1.00 84.19 101 ARG A C 1
ATOM 747 O O . ARG A 1 101 ? -3.237 3.448 17.727 1.00 84.19 101 ARG A O 1
ATOM 754 N N . SER A 1 102 ? -4.648 4.242 16.165 1.00 82.81 102 SER A N 1
ATOM 755 C CA . SER A 1 102 ? -3.632 4.885 15.350 1.00 82.81 102 SER A CA 1
ATOM 756 C C . SER A 1 102 ? -3.179 6.231 15.908 1.00 82.81 102 SER A C 1
ATOM 758 O O . SER A 1 102 ? -3.919 6.895 16.635 1.00 82.81 102 SER A O 1
ATOM 760 N N . ARG A 1 103 ? -2.003 6.702 15.471 1.00 79.88 103 ARG A N 1
ATOM 761 C CA . ARG A 1 103 ? -1.532 8.075 15.736 1.00 79.88 103 ARG A CA 1
ATOM 762 C C . ARG A 1 103 ? -2.496 9.144 15.203 1.00 79.88 103 ARG A C 1
ATOM 764 O O . ARG A 1 103 ? -2.581 10.232 15.767 1.00 79.88 103 ARG A O 1
ATOM 771 N N . SER A 1 104 ? -3.199 8.851 14.107 1.00 82.94 104 SER A N 1
ATOM 772 C CA . SER A 1 104 ? -4.171 9.765 13.507 1.00 82.94 104 SER A CA 1
ATOM 773 C C . SER A 1 104 ? -5.427 9.031 13.062 1.00 82.94 104 SER A C 1
ATOM 775 O O . SER A 1 104 ? -5.439 8.341 12.040 1.00 82.94 104 SER A O 1
ATOM 777 N N . VAL A 1 105 ? -6.513 9.296 13.790 1.00 85.56 105 VAL A N 1
ATOM 778 C CA . VAL A 1 105 ? -7.868 8.806 13.500 1.00 85.56 105 VAL A CA 1
ATOM 779 C C . VAL A 1 105 ? -8.376 9.303 12.141 1.00 85.56 105 VAL A C 1
ATOM 781 O O . VAL A 1 105 ? -9.183 8.647 11.481 1.00 85.56 105 VAL A O 1
ATOM 784 N N . TYR A 1 106 ? -7.898 10.465 11.699 1.00 85.62 106 TYR A N 1
ATOM 785 C CA . TYR A 1 106 ? -8.305 11.070 10.439 1.00 85.62 106 TYR A CA 1
ATOM 786 C C . TYR A 1 106 ? -7.277 10.800 9.348 1.00 85.62 106 TYR A C 1
ATOM 788 O O . TYR A 1 106 ? -6.066 10.799 9.580 1.00 85.62 106 TYR A O 1
ATOM 796 N N . CYS A 1 107 ? -7.769 10.609 8.128 1.00 87.00 107 CYS A N 1
ATOM 797 C CA . CYS A 1 107 ? -6.918 10.619 6.953 1.00 87.00 107 CYS A CA 1
ATOM 798 C C . CYS A 1 107 ? -6.717 12.058 6.490 1.00 87.00 107 CYS A C 1
ATOM 800 O O . CYS A 1 107 ? -7.680 12.735 6.125 1.00 87.00 107 CYS A O 1
ATOM 802 N N . ASP A 1 108 ? -5.465 12.509 6.470 1.00 86.62 108 ASP A N 1
ATOM 803 C CA . ASP A 1 108 ? -5.130 13.858 6.020 1.00 86.62 108 ASP A CA 1
ATOM 804 C C . ASP A 1 108 ? -5.543 14.105 4.572 1.00 86.62 108 ASP A C 1
ATOM 806 O O . ASP A 1 108 ? -6.046 15.181 4.261 1.00 86.62 108 ASP A O 1
ATOM 810 N N . GLN A 1 109 ? -5.431 13.094 3.708 1.00 87.44 109 GLN A N 1
ATOM 811 C CA . GLN A 1 109 ? -5.840 13.217 2.310 1.00 87.44 109 GLN A CA 1
ATOM 812 C C . GLN A 1 109 ? -7.350 13.433 2.188 1.00 87.44 109 GLN A C 1
ATOM 814 O O . GLN A 1 109 ? -7.769 14.393 1.549 1.00 87.44 109 GLN A O 1
ATOM 819 N N . CYS A 1 110 ? -8.166 12.624 2.877 1.00 86.19 110 CYS A N 1
ATOM 820 C CA . CYS A 1 110 ? -9.616 12.830 2.978 1.00 86.19 110 CYS A CA 1
ATOM 821 C C . CYS A 1 110 ? -9.961 14.232 3.502 1.00 86.19 110 CYS A C 1
ATOM 823 O O . CYS A 1 110 ? -10.825 14.914 2.949 1.00 86.19 110 CYS A O 1
ATOM 825 N N . ARG A 1 111 ? -9.272 14.677 4.560 1.00 85.38 111 ARG A N 1
ATOM 826 C CA . ARG A 1 111 ? -9.507 15.988 5.174 1.00 85.38 111 ARG A CA 1
ATOM 827 C C . ARG A 1 111 ? -9.242 17.127 4.189 1.00 85.38 111 ARG A C 1
ATOM 829 O O . ARG A 1 111 ? -10.051 18.048 4.110 1.00 85.38 111 ARG A O 1
ATOM 836 N N . VAL A 1 112 ? -8.150 17.042 3.427 1.00 82.00 112 VAL A N 1
ATOM 837 C CA . VAL A 1 112 ? -7.769 18.047 2.423 1.00 82.00 112 VAL A CA 1
ATOM 838 C C . VAL A 1 112 ? -8.742 18.062 1.242 1.00 82.00 112 VAL A C 1
ATOM 840 O O . VAL A 1 112 ? -9.118 19.140 0.792 1.00 82.00 112 VAL A O 1
ATOM 843 N N . VAL A 1 113 ? -9.211 16.900 0.771 1.00 76.94 113 VAL A N 1
ATOM 844 C CA . VAL A 1 113 ? -10.146 16.815 -0.374 1.00 76.94 113 VAL A CA 1
ATOM 845 C C . VAL A 1 113 ? -11.619 17.042 0.002 1.00 76.94 113 VAL A C 1
ATOM 847 O O . VAL A 1 113 ? -12.506 16.838 -0.823 1.00 76.94 113 VAL A O 1
ATOM 850 N N . GLY A 1 114 ? -11.901 17.481 1.233 1.00 71.62 114 GLY A N 1
ATOM 851 C CA . GLY A 1 114 ? -13.232 17.939 1.647 1.00 71.62 114 GLY A CA 1
ATOM 852 C C . GLY A 1 114 ? -14.127 16.886 2.304 1.00 71.62 114 GLY A C 1
ATOM 853 O O . GLY A 1 114 ? -15.299 17.161 2.546 1.00 71.62 114 GLY A O 1
ATOM 854 N N . TRP A 1 115 ? -13.602 15.712 2.674 1.00 69.69 115 TRP A N 1
ATOM 855 C CA . TRP A 1 115 ? -14.368 14.678 3.395 1.00 69.69 115 TRP A CA 1
ATOM 856 C C . TRP A 1 115 ? -14.568 14.985 4.893 1.00 69.69 115 TRP A C 1
ATOM 858 O O . TRP A 1 115 ? -15.088 14.155 5.638 1.00 69.69 115 TRP A O 1
ATOM 868 N N . SER A 1 116 ? -14.254 16.210 5.334 1.00 63.69 116 SER A N 1
ATOM 869 C CA . SER A 1 116 ? -14.387 16.709 6.714 1.00 63.69 116 SER A CA 1
ATOM 870 C C . SER A 1 116 ? -13.571 15.913 7.753 1.00 63.69 116 SER A C 1
ATOM 872 O O . SER A 1 116 ? -12.716 15.102 7.409 1.00 63.69 116 SER A O 1
ATOM 874 N N . GLY A 1 117 ? -13.787 16.192 9.043 1.00 62.97 117 GLY A N 1
ATOM 875 C CA . GLY A 1 117 ? -13.110 15.538 10.169 1.00 62.97 117 GLY A CA 1
ATOM 876 C C . GLY A 1 117 ? -13.856 14.324 10.724 1.00 62.97 117 GLY A C 1
ATOM 877 O O . GLY A 1 117 ? -13.782 14.085 11.921 1.00 62.97 117 GLY A O 1
ATOM 878 N N . HIS A 1 118 ? -14.624 13.595 9.911 1.00 58.59 118 HIS A N 1
ATOM 879 C CA . HIS A 1 118 ? -15.300 12.377 10.368 1.00 58.59 118 HIS A CA 1
ATOM 880 C C . HIS A 1 118 ? -14.436 11.148 10.057 1.00 58.59 118 HIS A C 1
ATOM 882 O O . HIS A 1 118 ? -13.907 11.044 8.946 1.00 58.59 118 HIS A O 1
ATOM 888 N N . PRO A 1 119 ? -14.280 10.194 10.995 1.00 63.12 119 PRO A N 1
ATOM 889 C CA . PRO A 1 119 ? -13.558 8.962 10.714 1.00 63.12 119 PRO A CA 1
ATOM 890 C C . PRO A 1 119 ? -14.294 8.178 9.621 1.00 63.12 119 PRO A C 1
ATOM 892 O O . PRO A 1 119 ? -15.415 7.712 9.813 1.00 63.12 119 PRO A O 1
ATOM 895 N N . VAL A 1 120 ? -13.650 8.035 8.461 1.00 67.62 120 VAL A N 1
ATOM 896 C CA . VAL A 1 120 ? -14.227 7.386 7.270 1.00 67.62 120 VAL A CA 1
ATOM 897 C C . VAL A 1 120 ? -14.465 5.889 7.513 1.00 67.62 120 VAL A C 1
ATOM 899 O O . VAL A 1 120 ? -15.418 5.303 6.997 1.00 67.62 120 VAL A O 1
ATOM 902 N N . CYS A 1 121 ? -13.598 5.251 8.306 1.00 78.19 121 CYS A N 1
ATOM 903 C CA . CYS A 1 121 ? -13.641 3.823 8.610 1.00 78.19 121 CYS A CA 1
ATOM 904 C C . CYS A 1 121 ? -12.761 3.458 9.818 1.00 78.19 121 CYS A C 1
ATOM 906 O O . CYS A 1 121 ? -11.762 4.121 10.073 1.00 78.19 121 CYS A O 1
ATOM 908 N N . GLY A 1 122 ? -13.063 2.342 10.493 1.00 86.69 122 GLY A N 1
ATOM 909 C CA . GLY A 1 122 ? -12.249 1.826 11.608 1.00 86.69 122 GLY A CA 1
ATOM 910 C C . GLY A 1 122 ? -10.942 1.124 11.207 1.00 86.69 122 GLY A C 1
ATOM 911 O O . GLY A 1 122 ? -10.148 0.788 12.076 1.00 86.69 122 GLY A O 1
ATOM 912 N N . LYS A 1 123 ? -10.705 0.887 9.910 1.00 90.75 123 LYS A N 1
ATOM 913 C CA . LYS A 1 123 ? -9.471 0.270 9.396 1.00 90.75 123 LYS A CA 1
ATOM 914 C C . LYS A 1 123 ? -8.998 0.958 8.128 1.00 90.75 123 LYS A C 1
ATOM 916 O O . LYS A 1 123 ? -9.823 1.229 7.252 1.00 90.75 123 LYS A O 1
ATOM 921 N N . ARG A 1 124 ? -7.690 1.159 7.995 1.00 92.19 124 ARG A N 1
ATOM 922 C CA . ARG A 1 124 ? -7.059 1.629 6.754 1.00 92.19 124 ARG A CA 1
ATOM 923 C C . ARG A 1 124 ? -5.946 0.677 6.330 1.00 92.19 124 ARG A C 1
ATOM 925 O O . ARG A 1 124 ? -5.352 0.004 7.162 1.00 92.19 124 ARG A O 1
ATOM 932 N N . TYR A 1 125 ? -5.712 0.589 5.030 1.00 95.06 125 TYR A N 1
ATOM 933 C CA . TYR A 1 125 ? -4.769 -0.343 4.426 1.00 95.06 125 TYR A CA 1
ATOM 934 C C . TYR A 1 125 ? -3.716 0.440 3.656 1.00 95.06 125 TYR A C 1
ATOM 936 O O . TYR A 1 125 ? -4.061 1.170 2.731 1.00 95.06 125 TYR A O 1
ATOM 944 N N . HIS A 1 126 ? -2.444 0.279 4.004 1.00 95.75 126 HIS A N 1
ATOM 945 C CA . HIS A 1 126 ? -1.337 0.851 3.249 1.00 95.75 126 HIS A CA 1
ATOM 946 C C . HIS A 1 126 ? -0.777 -0.196 2.293 1.00 95.75 126 HIS A C 1
ATOM 948 O O . HIS A 1 126 ? -0.389 -1.276 2.727 1.00 95.75 126 HIS A O 1
ATOM 954 N N . PHE A 1 127 ? -0.703 0.127 1.008 1.00 97.19 127 PHE A N 1
ATOM 955 C CA . PHE A 1 127 ? -0.040 -0.685 -0.009 1.00 97.19 127 PHE A CA 1
ATOM 956 C C . PHE A 1 127 ? 1.299 -0.038 -0.330 1.00 97.19 127 PHE A C 1
ATOM 958 O O . PHE A 1 127 ? 1.334 1.091 -0.819 1.00 97.19 127 PHE A O 1
ATOM 965 N N . ILE A 1 128 ? 2.388 -0.729 -0.001 1.00 95.19 128 ILE A N 1
ATOM 966 C CA . ILE A 1 128 ? 3.740 -0.176 -0.035 1.00 95.19 128 ILE A CA 1
ATOM 967 C C . ILE A 1 128 ? 4.656 -1.089 -0.842 1.00 95.19 128 ILE A C 1
ATOM 969 O O . ILE A 1 128 ? 4.795 -2.271 -0.525 1.00 95.19 128 ILE A O 1
ATOM 973 N N . ILE A 1 129 ? 5.327 -0.516 -1.838 1.00 93.75 129 ILE A N 1
ATOM 974 C CA . ILE A 1 129 ? 6.523 -1.103 -2.444 1.00 93.75 129 ILE A CA 1
ATOM 975 C C . ILE A 1 129 ? 7.697 -0.230 -2.035 1.00 93.75 129 ILE A C 1
ATOM 977 O O . ILE A 1 129 ? 7.731 0.971 -2.294 1.00 93.75 129 ILE A O 1
ATOM 981 N N . GLU A 1 130 ? 8.654 -0.850 -1.371 1.00 90.50 130 GLU A N 1
ATOM 982 C CA . GLU A 1 130 ? 9.861 -0.209 -0.872 1.00 90.50 130 GLU A CA 1
ATOM 983 C C . GLU A 1 130 ? 10.892 -0.041 -1.997 1.00 90.50 130 GLU A C 1
ATOM 985 O O . GLU A 1 130 ? 10.901 -0.831 -2.941 1.00 90.50 130 GLU A O 1
ATOM 990 N N . ASN A 1 131 ? 11.784 0.947 -1.914 1.00 87.88 131 ASN A N 1
ATOM 991 C CA . ASN A 1 131 ? 12.884 1.041 -2.879 1.00 87.88 131 ASN A CA 1
ATOM 992 C C . ASN A 1 131 ? 13.887 -0.107 -2.733 1.00 87.88 131 ASN A C 1
ATOM 994 O O . ASN A 1 131 ? 13.939 -0.815 -1.724 1.00 87.88 131 ASN A O 1
ATOM 998 N N . ASP A 1 132 ? 14.700 -0.285 -3.768 1.00 81.75 132 ASP A N 1
ATOM 999 C CA . ASP A 1 132 ? 15.633 -1.399 -3.854 1.00 81.75 132 ASP A CA 1
ATOM 1000 C C . ASP A 1 132 ? 16.661 -1.378 -2.716 1.00 81.75 132 ASP A C 1
ATOM 1002 O O . ASP A 1 132 ? 16.985 -2.433 -2.176 1.00 81.75 132 ASP A O 1
ATOM 1006 N N . SER A 1 133 ? 17.158 -0.203 -2.311 1.00 73.25 133 SER A N 1
ATOM 1007 C CA . SER A 1 133 ? 18.149 -0.099 -1.232 1.00 73.25 133 SER A CA 1
ATOM 1008 C C . SER A 1 133 ? 17.600 -0.620 0.094 1.00 73.25 133 SER A C 1
ATOM 1010 O O . SER A 1 133 ? 18.300 -1.346 0.803 1.00 73.25 133 SER A O 1
ATOM 1012 N N . ILE A 1 134 ? 16.332 -0.339 0.398 1.00 66.62 134 ILE A N 1
ATOM 1013 C CA . ILE A 1 134 ? 15.729 -0.810 1.640 1.00 66.62 134 ILE A CA 1
ATOM 1014 C C . ILE A 1 134 ? 15.249 -2.266 1.525 1.00 66.62 134 ILE A C 1
ATOM 1016 O O . ILE A 1 134 ? 15.326 -3.016 2.500 1.00 66.62 134 ILE A O 1
ATOM 1020 N N . GLN A 1 135 ? 14.851 -2.724 0.333 1.00 63.75 135 GLN A N 1
ATOM 1021 C CA . GLN A 1 135 ? 14.560 -4.146 0.108 1.00 63.75 135 GLN A CA 1
ATOM 1022 C C . GLN A 1 135 ? 15.812 -5.029 0.265 1.00 63.75 135 GLN A C 1
ATOM 1024 O O . GLN A 1 135 ? 15.737 -6.116 0.847 1.00 63.75 135 GLN A O 1
ATOM 1029 N N . MET A 1 136 ? 16.966 -4.554 -0.218 1.00 55.16 136 MET A N 1
ATOM 1030 C CA . MET A 1 136 ? 18.250 -5.264 -0.150 1.00 55.16 136 MET A CA 1
ATOM 1031 C C . MET A 1 136 ? 18.862 -5.274 1.253 1.00 55.16 136 MET A C 1
ATOM 1033 O O . MET A 1 136 ? 19.583 -6.214 1.582 1.00 55.16 136 MET A O 1
ATOM 1037 N N . ALA A 1 137 ? 18.523 -4.307 2.114 1.00 55.53 137 ALA A N 1
ATOM 1038 C CA . ALA A 1 137 ? 18.955 -4.272 3.515 1.00 55.53 137 ALA A CA 1
ATOM 1039 C C . ALA A 1 137 ? 18.399 -5.431 4.371 1.00 55.53 137 ALA A C 1
ATOM 1041 O O . ALA A 1 137 ? 18.627 -5.475 5.576 1.00 55.53 137 ALA A O 1
ATOM 1042 N N . GLY A 1 138 ? 17.708 -6.397 3.752 1.00 49.06 138 GLY A N 1
ATOM 1043 C CA . GLY A 1 138 ? 17.389 -7.677 4.353 1.00 49.06 138 GLY A CA 1
ATOM 1044 C C . GLY A 1 138 ? 16.316 -7.537 5.414 1.00 49.06 138 GLY A C 1
ATOM 1045 O O . GLY A 1 138 ? 16.614 -7.388 6.587 1.00 49.06 138 GLY A O 1
ATOM 1046 N N . ARG A 1 139 ? 15.049 -7.657 4.992 1.00 51.69 139 ARG A N 1
ATOM 1047 C CA . ARG A 1 139 ? 13.917 -8.149 5.797 1.00 51.69 139 ARG A CA 1
ATOM 1048 C C . ARG A 1 139 ? 14.093 -7.897 7.306 1.00 51.69 139 ARG A C 1
ATOM 1050 O O . ARG A 1 139 ? 14.471 -8.843 7.991 1.00 51.69 139 ARG A O 1
ATOM 1057 N N . ARG A 1 140 ? 13.770 -6.680 7.779 1.00 54.41 140 ARG A N 1
ATOM 1058 C CA . ARG A 1 140 ? 13.209 -6.292 9.102 1.00 54.41 140 ARG A CA 1
ATOM 1059 C C . ARG A 1 140 ? 13.589 -4.824 9.406 1.00 54.41 140 ARG A C 1
ATOM 1061 O O . ARG A 1 140 ? 14.760 -4.494 9.478 1.00 54.41 140 ARG A O 1
ATOM 1068 N N . ARG A 1 141 ? 12.578 -3.950 9.504 1.00 60.97 141 ARG A N 1
ATOM 1069 C CA . ARG A 1 141 ? 12.689 -2.473 9.487 1.00 60.97 141 ARG A CA 1
ATOM 1070 C C . ARG A 1 141 ? 12.569 -1.802 10.858 1.00 60.97 141 ARG A C 1
ATOM 1072 O O . ARG A 1 141 ? 12.391 -0.596 10.924 1.00 60.97 141 ARG A O 1
ATOM 1079 N N . THR A 1 142 ? 12.653 -2.543 11.953 1.00 64.88 142 THR A N 1
ATOM 1080 C CA . THR A 1 142 ? 12.800 -1.894 13.258 1.00 64.88 142 THR A CA 1
ATOM 1081 C C . THR A 1 142 ? 14.223 -1.367 13.328 1.00 64.88 142 THR A C 1
ATOM 1083 O O . THR A 1 142 ? 15.147 -2.163 13.328 1.00 64.88 142 THR A O 1
ATOM 1086 N N . CYS A 1 143 ? 14.434 -0.055 13.257 1.00 69.56 143 CYS A N 1
ATOM 1087 C CA . CYS A 1 143 ? 15.752 0.548 13.437 1.00 69.56 143 CYS A CA 1
ATOM 1088 C C . CYS A 1 143 ? 15.888 1.056 14.868 1.00 69.56 143 CYS A C 1
ATOM 1090 O O . CYS A 1 143 ? 14.934 1.571 15.448 1.00 69.56 143 CYS A O 1
ATOM 1092 N N . CYS A 1 144 ? 17.089 0.960 15.423 1.00 73.56 144 CYS A N 1
ATOM 1093 C CA . CYS A 1 144 ? 17.376 1.534 16.724 1.00 73.56 144 CYS A CA 1
ATOM 1094 C C . CYS A 1 144 ? 17.185 3.057 16.684 1.00 73.56 144 CYS A C 1
ATOM 1096 O O . CYS A 1 144 ? 17.916 3.735 15.962 1.00 73.56 144 CYS A O 1
ATOM 1098 N N . LEU A 1 145 ? 16.282 3.609 17.500 1.00 75.19 145 LEU A N 1
ATOM 1099 C CA . LEU A 1 145 ? 16.045 5.063 17.558 1.00 75.19 145 LEU A CA 1
ATOM 1100 C C . LEU A 1 145 ? 17.270 5.866 18.024 1.00 75.19 145 LEU A C 1
ATOM 1102 O O . LEU A 1 145 ? 17.376 7.057 17.753 1.00 75.19 145 LEU A O 1
ATOM 1106 N N . ARG A 1 146 ? 18.228 5.220 18.699 1.00 78.38 146 ARG A N 1
ATOM 1107 C CA . ARG A 1 146 ? 19.441 5.870 19.208 1.00 78.38 146 ARG A CA 1
ATOM 1108 C C . ARG A 1 146 ? 20.554 5.993 18.170 1.00 78.38 146 ARG A C 1
ATOM 1110 O O . ARG A 1 146 ? 21.250 7.000 18.146 1.00 78.38 146 ARG A O 1
ATOM 1117 N N . CYS A 1 147 ? 20.777 4.954 17.367 1.00 81.06 147 CYS A N 1
ATOM 1118 C CA . CYS A 1 147 ? 21.933 4.884 16.463 1.00 81.06 147 CYS A CA 1
ATOM 1119 C C . CYS A 1 147 ? 21.579 4.566 15.005 1.00 81.06 147 CYS A C 1
ATOM 1121 O O . CYS A 1 147 ? 22.478 4.446 14.178 1.00 81.06 147 CYS A O 1
ATOM 1123 N N . GLY A 1 148 ? 20.296 4.390 14.682 1.00 71.19 148 GLY A N 1
ATOM 1124 C CA . GLY A 1 148 ? 19.806 4.113 13.329 1.00 71.19 148 GLY A CA 1
ATOM 1125 C C . GLY A 1 148 ? 20.112 2.707 12.808 1.00 71.19 148 GLY A C 1
ATOM 1126 O O . GLY A 1 148 ? 19.812 2.404 11.656 1.00 71.19 148 GLY A O 1
ATOM 1127 N N . THR A 1 149 ? 20.708 1.830 13.622 1.00 75.25 149 THR A N 1
ATOM 1128 C CA . THR A 1 149 ? 21.084 0.482 13.180 1.00 75.25 149 THR A CA 1
ATOM 1129 C C . THR A 1 149 ? 19.842 -0.366 12.909 1.00 75.25 149 THR A C 1
ATOM 1131 O O . THR A 1 149 ? 18.960 -0.411 13.769 1.00 75.25 149 THR A O 1
ATOM 1134 N N . PRO A 1 150 ? 19.763 -1.070 11.765 1.00 69.62 150 PRO A N 1
ATOM 1135 C CA . PRO A 1 150 ? 18.688 -2.020 11.500 1.00 69.62 150 PRO A CA 1
ATOM 1136 C C . PRO A 1 150 ? 18.667 -3.145 12.543 1.00 69.62 150 PRO A C 1
ATOM 1138 O O . PRO A 1 150 ? 19.706 -3.710 12.880 1.00 69.62 150 PRO A O 1
ATOM 1141 N N . MET A 1 151 ? 17.483 -3.485 13.038 1.00 65.69 151 MET A N 1
ATOM 1142 C CA . MET A 1 151 ? 17.238 -4.532 14.029 1.00 65.69 151 MET A CA 1
ATOM 1143 C C . MET A 1 151 ? 16.241 -5.550 13.480 1.00 65.69 151 MET A C 1
ATOM 1145 O O . MET A 1 151 ? 15.343 -5.231 12.691 1.00 65.69 151 MET A O 1
ATOM 1149 N N . ALA A 1 152 ? 16.368 -6.801 13.915 1.00 62.88 152 ALA A N 1
ATOM 1150 C CA . ALA A 1 152 ? 15.436 -7.833 13.504 1.00 62.88 152 ALA A CA 1
ATOM 1151 C C . ALA A 1 152 ? 14.036 -7.564 14.099 1.00 62.88 152 ALA A C 1
ATOM 1153 O O . ALA A 1 152 ? 13.902 -7.225 15.266 1.00 62.88 152 ALA A O 1
ATOM 1154 N N . ALA A 1 153 ? 12.962 -7.764 13.324 1.00 57.91 153 ALA A N 1
ATOM 1155 C CA . ALA A 1 153 ? 11.597 -7.649 13.833 1.00 57.91 153 ALA A CA 1
ATOM 1156 C C . ALA A 1 153 ? 11.419 -8.628 14.991 1.00 57.91 153 ALA A C 1
ATOM 1158 O O . ALA A 1 153 ? 11.737 -9.815 14.833 1.00 57.91 153 ALA A O 1
ATOM 1159 N N . ALA A 1 154 ? 10.872 -8.095 16.084 1.00 57.84 154 ALA A N 1
ATOM 1160 C CA . ALA A 1 154 ? 10.729 -8.692 17.411 1.00 57.84 154 ALA A CA 1
ATOM 1161 C C . ALA A 1 154 ? 11.959 -8.620 18.339 1.00 57.84 154 ALA A C 1
ATOM 1163 O O . ALA A 1 154 ? 11.858 -9.092 19.469 1.00 57.84 154 ALA A O 1
ATOM 1164 N N . GLU A 1 155 ? 13.078 -8.016 17.926 1.00 66.50 155 GLU A N 1
ATOM 1165 C CA . GLU A 1 155 ? 14.147 -7.631 18.855 1.00 66.50 155 GLU A CA 1
ATOM 1166 C C . GLU A 1 155 ? 13.872 -6.226 19.389 1.00 66.50 155 GLU A C 1
ATOM 1168 O O . GLU A 1 155 ? 13.735 -5.279 18.621 1.00 66.50 155 GLU A O 1
ATOM 1173 N N . SER A 1 156 ? 13.793 -6.093 20.711 1.00 72.69 156 SER A N 1
ATOM 1174 C CA . SER A 1 156 ? 13.769 -4.794 21.383 1.00 72.69 156 SER A CA 1
ATOM 1175 C C . SER A 1 156 ? 15.179 -4.248 21.601 1.00 72.69 156 SER A C 1
ATOM 1177 O O . SER A 1 156 ? 15.342 -3.053 21.763 1.00 72.69 156 SER A O 1
ATOM 1179 N N . ARG A 1 157 ? 16.224 -5.083 21.574 1.00 80.75 157 ARG A N 1
ATOM 1180 C CA . ARG A 1 157 ? 17.596 -4.659 21.884 1.00 80.75 157 ARG A CA 1
ATOM 1181 C C . ARG A 1 157 ? 18.444 -4.478 20.639 1.00 80.75 157 ARG A C 1
ATOM 1183 O O . ARG A 1 157 ? 18.642 -5.418 19.875 1.00 80.75 157 ARG A O 1
ATOM 1190 N N . CYS A 1 158 ? 19.003 -3.288 20.463 1.00 80.38 158 CYS A N 1
ATOM 1191 C CA . CYS A 1 158 ? 19.940 -3.008 19.387 1.00 80.38 158 CYS A CA 1
ATOM 1192 C C . CYS A 1 158 ? 21.251 -3.770 19.596 1.00 80.38 158 CYS A C 1
ATOM 1194 O O . CYS A 1 158 ? 21.931 -3.569 20.598 1.00 80.38 158 CYS A O 1
ATOM 1196 N N . LEU A 1 159 ? 21.657 -4.581 18.619 1.00 81.31 159 LEU A N 1
ATOM 1197 C CA . LEU A 1 159 ? 22.899 -5.359 18.699 1.00 81.31 159 LEU A CA 1
ATOM 1198 C C . LEU A 1 159 ? 24.174 -4.500 18.640 1.00 81.31 159 LEU A C 1
ATOM 1200 O O . LEU A 1 159 ? 25.238 -4.980 19.018 1.00 81.31 159 LEU A O 1
ATOM 1204 N N . LEU A 1 160 ? 24.086 -3.249 18.169 1.00 83.62 160 LEU A N 1
ATOM 1205 C CA . LEU A 1 160 ? 25.249 -2.367 18.023 1.00 83.62 160 LEU A CA 1
ATOM 1206 C C . LEU A 1 160 ? 25.483 -1.482 19.250 1.00 83.62 160 LEU A C 1
ATOM 1208 O O . LEU A 1 160 ? 26.582 -1.462 19.793 1.00 83.62 160 LEU A O 1
ATOM 1212 N N . CYS A 1 161 ? 24.468 -0.729 19.679 1.00 88.06 161 CYS A N 1
ATOM 1213 C CA . CYS A 1 161 ? 24.597 0.195 20.812 1.00 88.06 161 CYS A CA 1
ATOM 1214 C C . CYS A 1 161 ? 24.002 -0.348 22.116 1.00 88.06 161 CYS A C 1
ATOM 1216 O O . CYS A 1 161 ? 24.000 0.359 23.121 1.00 88.06 161 CYS A O 1
ATOM 1218 N N . ASN A 1 162 ? 23.484 -1.581 22.097 1.00 82.50 162 ASN A N 1
ATOM 1219 C CA . ASN A 1 162 ? 22.856 -2.244 23.238 1.00 82.50 162 ASN A CA 1
ATOM 1220 C C . ASN A 1 162 ? 21.674 -1.462 23.842 1.00 82.50 162 ASN A C 1
ATOM 1222 O O . ASN A 1 162 ? 21.332 -1.652 25.005 1.00 82.50 162 ASN A O 1
ATOM 1226 N N . PHE A 1 163 ? 21.059 -0.568 23.060 1.00 81.81 163 PHE A N 1
ATOM 1227 C CA . PHE A 1 163 ? 19.867 0.166 23.464 1.00 81.81 163 PHE A CA 1
ATOM 1228 C C . PHE A 1 163 ? 18.648 -0.754 23.426 1.00 81.81 163 PHE A C 1
ATOM 1230 O O . PHE A 1 163 ? 18.349 -1.328 22.377 1.00 81.81 163 PHE A O 1
ATOM 1237 N N . ASP A 1 164 ? 17.973 -0.891 24.562 1.00 80.69 164 ASP A N 1
ATOM 1238 C CA . ASP A 1 164 ? 16.675 -1.545 24.673 1.00 80.69 164 ASP A CA 1
ATOM 1239 C C . ASP A 1 164 ? 15.576 -0.544 24.308 1.00 80.69 164 ASP A C 1
ATOM 1241 O O . ASP A 1 164 ? 15.449 0.494 24.946 1.00 80.69 164 ASP A O 1
ATOM 1245 N N . MET A 1 165 ? 14.813 -0.873 23.273 1.00 71.00 165 MET A N 1
ATOM 1246 C CA . MET A 1 165 ? 13.631 -0.156 22.830 1.00 71.00 165 MET A CA 1
ATOM 1247 C C . MET A 1 165 ? 12.411 -0.636 23.611 1.00 71.00 165 MET A C 1
ATOM 1249 O O . MET A 1 165 ? 12.166 -1.844 23.725 1.00 71.00 165 MET A O 1
ATOM 1253 N N . GLU A 1 166 ? 11.628 0.305 24.116 1.00 72.44 166 GLU A N 1
ATOM 1254 C CA . GLU A 1 166 ? 10.344 0.016 24.745 1.00 72.44 166 GLU A CA 1
ATOM 1255 C C . GLU A 1 166 ? 9.266 -0.302 23.695 1.00 72.44 166 GLU A C 1
ATOM 1257 O O . GLU A 1 166 ? 9.436 -0.083 22.492 1.00 72.44 166 GLU A O 1
ATOM 1262 N N . GLY A 1 167 ? 8.134 -0.854 24.146 1.00 67.12 167 GLY A N 1
ATOM 1263 C CA . GLY A 1 167 ? 7.026 -1.219 23.260 1.00 67.12 167 GLY A CA 1
ATOM 1264 C C . GLY A 1 167 ? 6.562 -0.045 22.396 1.00 67.12 167 GLY A C 1
ATOM 1265 O O . GLY A 1 167 ? 6.448 -0.213 21.189 1.00 67.12 167 GLY A O 1
ATOM 1266 N N . GLU A 1 168 ? 6.390 1.137 22.993 1.00 68.25 168 GLU A N 1
ATOM 1267 C CA . GLU A 1 168 ? 5.942 2.370 22.324 1.00 68.25 168 GLU A CA 1
ATOM 1268 C C . GLU A 1 168 ? 6.948 2.881 21.272 1.00 68.25 168 GLU A C 1
ATOM 1270 O O . GLU A 1 168 ? 6.555 3.313 20.190 1.00 68.25 168 GLU A O 1
ATOM 1275 N N . GLU A 1 169 ? 8.253 2.752 21.524 1.00 69.56 169 GLU A N 1
ATOM 1276 C CA . GLU A 1 169 ? 9.317 3.131 20.577 1.00 69.56 169 GLU A CA 1
ATOM 1277 C C . GLU A 1 169 ? 9.344 2.219 19.337 1.00 69.56 169 GLU A C 1
ATOM 1279 O O . GLU A 1 169 ? 9.635 2.648 18.215 1.00 69.56 169 GLU A O 1
ATOM 1284 N N . LEU A 1 170 ? 9.008 0.939 19.524 1.00 67.88 170 LEU A N 1
ATOM 1285 C CA . LEU A 1 170 ? 8.829 -0.009 18.427 1.00 67.88 170 LEU A CA 1
ATOM 1286 C C . LEU A 1 170 ? 7.620 0.365 17.556 1.00 67.88 170 LEU A C 1
ATOM 1288 O O . LEU A 1 170 ? 7.668 0.201 16.333 1.00 67.88 170 LEU A O 1
ATOM 1292 N N . GLU A 1 171 ? 6.552 0.870 18.181 1.00 70.38 171 GLU A N 1
ATOM 1293 C CA . GLU A 1 171 ? 5.363 1.375 17.490 1.00 70.38 171 GLU A CA 1
ATOM 1294 C C . GLU A 1 171 ? 5.691 2.628 16.670 1.00 70.38 171 GLU A C 1
ATOM 1296 O O . GLU A 1 171 ? 5.358 2.691 15.484 1.00 70.38 171 GLU A O 1
ATOM 1301 N N . GLU A 1 172 ? 6.419 3.584 17.256 1.00 73.81 172 GLU A N 1
ATOM 1302 C CA . GLU A 1 172 ? 6.858 4.806 16.574 1.00 73.81 172 GLU A CA 1
ATOM 1303 C C . GLU A 1 172 ? 7.693 4.497 15.323 1.00 73.81 172 GLU A C 1
ATOM 1305 O O . GLU A 1 172 ? 7.469 5.075 14.255 1.00 73.81 172 GLU A O 1
ATOM 1310 N N . CYS A 1 173 ? 8.588 3.510 15.409 1.00 71.69 173 CYS A N 1
ATOM 1311 C CA . CYS A 1 173 ? 9.368 3.049 14.263 1.00 71.69 173 CYS A CA 1
ATOM 1312 C C . CYS A 1 173 ? 8.484 2.543 13.102 1.00 71.69 173 CYS A C 1
ATOM 1314 O O . CYS A 1 173 ? 8.785 2.789 11.929 1.00 71.69 173 CYS A O 1
ATOM 1316 N N . GLY A 1 174 ? 7.360 1.887 13.413 1.00 76.06 174 GLY A N 1
ATOM 1317 C CA . GLY A 1 174 ? 6.377 1.453 12.419 1.00 76.06 174 GLY A CA 1
ATOM 1318 C C . GLY A 1 174 ? 5.757 2.617 11.642 1.00 76.06 174 GLY A C 1
ATOM 1319 O O . GLY A 1 174 ? 5.648 2.546 10.417 1.00 76.06 174 GLY A O 1
ATOM 1320 N N . TYR A 1 175 ? 5.412 3.713 12.323 1.00 78.75 175 TYR A N 1
ATOM 1321 C CA . TYR A 1 175 ? 4.864 4.910 11.674 1.00 78.75 175 TYR A CA 1
ATOM 1322 C C . TYR A 1 175 ? 5.906 5.681 10.865 1.00 78.75 175 TYR A C 1
ATOM 1324 O O . TYR A 1 175 ? 5.607 6.097 9.747 1.00 78.75 175 TYR A O 1
ATOM 1332 N N . LEU A 1 176 ? 7.137 5.809 11.371 1.00 79.94 176 LEU A N 1
ATOM 1333 C CA . LEU A 1 176 ? 8.236 6.421 10.613 1.00 79.94 176 LEU A CA 1
ATOM 1334 C C . LEU A 1 176 ? 8.464 5.701 9.281 1.00 79.94 176 LEU A C 1
ATOM 1336 O O . LEU A 1 176 ? 8.715 6.339 8.260 1.00 79.94 176 LEU A O 1
ATOM 1340 N N . HIS A 1 177 ? 8.316 4.374 9.275 1.00 80.31 177 HIS A N 1
ATOM 1341 C CA . HIS A 1 177 ? 8.347 3.610 8.041 1.00 80.31 177 HIS A CA 1
ATOM 1342 C C . HIS A 1 177 ? 7.175 3.959 7.119 1.00 80.31 177 HIS A C 1
ATOM 1344 O O . HIS A 1 177 ? 7.414 4.145 5.930 1.00 80.31 177 HIS A O 1
ATOM 1350 N N . LEU A 1 178 ? 5.935 4.056 7.612 1.00 85.94 178 LEU A N 1
ATOM 1351 C CA . LEU A 1 178 ? 4.802 4.452 6.767 1.00 85.94 178 LEU A CA 1
ATOM 1352 C C . LEU A 1 178 ? 5.040 5.823 6.113 1.00 85.94 178 LEU A C 1
ATOM 1354 O O . LEU A 1 178 ? 4.714 5.991 4.941 1.00 85.94 178 LEU A O 1
ATOM 1358 N N . ASP A 1 179 ? 5.668 6.763 6.817 1.00 85.00 179 ASP A N 1
ATOM 1359 C CA . ASP A 1 179 ? 5.881 8.131 6.332 1.00 85.00 179 ASP A CA 1
ATOM 1360 C C . ASP A 1 179 ? 7.072 8.284 5.351 1.00 85.00 179 ASP A C 1
ATOM 1362 O O . ASP A 1 179 ? 7.194 9.320 4.686 1.00 85.00 179 ASP A O 1
ATOM 1366 N N . ASP A 1 180 ? 7.890 7.243 5.151 1.00 85.06 180 ASP A N 1
ATOM 1367 C CA . ASP A 1 180 ? 9.134 7.241 4.356 1.00 85.06 180 ASP A CA 1
ATOM 1368 C C . ASP A 1 180 ? 8.945 7.625 2.875 1.00 85.06 180 ASP A C 1
ATOM 1370 O O . ASP A 1 180 ? 8.388 6.874 2.063 1.00 85.06 180 ASP A O 1
ATOM 1374 N N . SER A 1 181 ? 9.449 8.810 2.503 1.00 88.81 181 SER A N 1
ATOM 1375 C CA . SER A 1 181 ? 9.332 9.411 1.163 1.00 88.81 181 SER A CA 1
ATOM 1376 C C . SER A 1 181 ? 9.973 8.628 0.034 1.00 88.81 181 SER A C 1
ATOM 1378 O O . SER A 1 181 ? 9.645 8.873 -1.128 1.00 88.81 181 SER A O 1
ATOM 1380 N N . SER A 1 182 ? 10.815 7.656 0.361 1.00 88.44 182 SER A N 1
ATOM 1381 C CA . SER A 1 182 ? 11.562 6.870 -0.607 1.00 88.44 182 SER A CA 1
ATOM 1382 C C . SER A 1 182 ? 10.815 5.631 -1.120 1.00 88.44 182 SER A C 1
ATOM 1384 O O . SER A 1 182 ? 11.328 4.932 -1.993 1.00 88.44 182 SER A O 1
ATOM 1386 N N . HIS A 1 183 ? 9.596 5.356 -0.636 1.00 92.00 183 HIS A N 1
ATOM 1387 C CA . HIS A 1 183 ? 8.749 4.285 -1.175 1.00 92.00 183 HIS A CA 1
ATOM 1388 C C . HIS A 1 183 ? 8.546 4.420 -2.692 1.00 92.00 183 HIS A C 1
ATOM 1390 O O . HIS A 1 183 ? 8.238 5.497 -3.196 1.00 92.00 183 HIS A O 1
ATOM 1396 N N . LEU A 1 184 ? 8.660 3.312 -3.425 1.00 94.69 184 LEU A N 1
ATOM 1397 C CA . LEU A 1 184 ? 8.379 3.271 -4.863 1.00 94.69 184 LEU A CA 1
ATOM 1398 C C . LEU A 1 184 ? 6.886 3.404 -5.144 1.00 94.69 184 LEU A C 1
ATOM 1400 O O . LEU A 1 184 ? 6.499 4.110 -6.071 1.00 94.69 184 LEU A O 1
ATOM 1404 N N . LEU A 1 185 ? 6.068 2.731 -4.336 1.00 96.25 185 LEU A N 1
ATOM 1405 C CA . LEU A 1 185 ? 4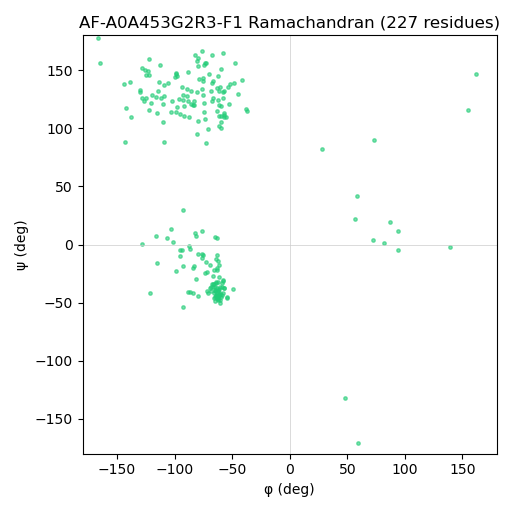.614 2.839 -4.322 1.00 96.25 185 LEU A CA 1
ATOM 1406 C C . LEU A 1 185 ? 4.178 3.055 -2.883 1.00 96.25 185 LEU A C 1
ATOM 1408 O O . LEU A 1 185 ? 4.595 2.301 -2.005 1.00 96.25 185 LEU A O 1
ATOM 1412 N N . HIS A 1 186 ? 3.296 4.020 -2.653 1.00 96.25 186 HIS A N 1
ATOM 1413 C CA . HIS A 1 186 ? 2.560 4.116 -1.400 1.00 96.25 186 HIS A CA 1
ATOM 1414 C C . HIS A 1 186 ? 1.137 4.566 -1.678 1.00 96.25 186 HIS A C 1
ATOM 1416 O O . HIS A 1 186 ? 0.916 5.665 -2.182 1.00 96.25 186 HIS A O 1
ATOM 1422 N N . ALA A 1 187 ? 0.172 3.721 -1.344 1.00 96.69 187 ALA A N 1
ATOM 1423 C CA . ALA A 1 187 ? -1.241 4.052 -1.402 1.00 96.69 187 ALA A CA 1
ATOM 1424 C C . ALA A 1 187 ? -1.921 3.722 -0.074 1.00 96.69 187 ALA A C 1
ATOM 1426 O O . ALA A 1 187 ? -1.498 2.809 0.635 1.00 96.69 187 ALA A O 1
ATOM 1427 N N . VAL A 1 188 ? -2.984 4.451 0.246 1.00 94.94 188 VAL A N 1
ATOM 1428 C CA . VAL A 1 188 ? -3.827 4.241 1.427 1.00 94.94 188 VAL A CA 1
ATOM 1429 C C . VAL A 1 188 ? -5.233 3.944 0.955 1.00 94.94 188 VAL A C 1
ATOM 1431 O O . VAL A 1 188 ? -5.773 4.714 0.176 1.00 94.94 188 VAL A O 1
ATOM 1434 N N . VAL A 1 189 ? -5.841 2.861 1.428 1.00 95.19 189 VAL A N 1
ATOM 1435 C CA . VAL A 1 189 ? -7.223 2.500 1.107 1.00 95.19 189 VAL A CA 1
ATOM 1436 C C . VAL A 1 189 ? -8.025 2.327 2.384 1.00 95.19 189 VAL A C 1
ATOM 1438 O O . VAL A 1 189 ? -7.665 1.568 3.285 1.00 95.19 189 VAL A O 1
ATOM 1441 N N . HIS A 1 190 ? -9.138 3.036 2.462 1.00 93.12 190 HIS A N 1
ATOM 1442 C CA . HIS A 1 190 ? -10.091 2.940 3.553 1.00 93.12 190 HIS A CA 1
ATOM 1443 C C . HIS A 1 190 ? -10.916 1.658 3.451 1.00 93.12 190 HIS A C 1
ATOM 1445 O O . HIS A 1 190 ? -11.161 1.133 2.368 1.00 93.12 190 HIS A O 1
ATOM 1451 N N . ALA A 1 191 ? -11.433 1.154 4.575 1.00 91.12 191 ALA A N 1
ATOM 1452 C CA . ALA A 1 191 ? -12.254 -0.060 4.559 1.00 91.12 191 ALA A CA 1
ATOM 1453 C C . ALA A 1 191 ? -13.572 0.077 3.765 1.00 91.12 191 ALA A C 1
ATOM 1455 O O . ALA A 1 191 ? -14.276 -0.915 3.585 1.00 91.12 191 ALA A O 1
ATOM 1456 N N . ASN A 1 192 ? -13.961 1.275 3.326 1.00 89.50 192 ASN A N 1
ATOM 1457 C CA . ASN A 1 192 ? -15.083 1.488 2.405 1.00 89.50 192 ASN A CA 1
ATOM 1458 C C . ASN A 1 192 ? -14.680 1.371 0.917 1.00 89.50 192 ASN A C 1
ATOM 1460 O O . ASN A 1 192 ? -15.555 1.437 0.060 1.00 89.50 192 ASN A O 1
ATOM 1464 N N . GLY A 1 193 ? -13.392 1.168 0.621 1.00 91.00 193 GLY A N 1
ATOM 1465 C CA . GLY A 1 193 ? -12.842 1.006 -0.724 1.00 91.00 193 GLY A CA 1
ATOM 1466 C C . GLY A 1 193 ? -12.319 2.289 -1.366 1.00 91.00 193 GLY A C 1
ATOM 1467 O O . GLY A 1 193 ? -11.748 2.198 -2.443 1.00 91.00 193 GLY A O 1
ATOM 1468 N N . TYR A 1 194 ? -12.465 3.458 -0.736 1.00 91.38 194 TYR A N 1
ATOM 1469 C CA . TYR A 1 194 ? -11.895 4.699 -1.270 1.00 91.38 194 TYR A CA 1
ATOM 1470 C C . TYR A 1 194 ? -10.409 4.795 -0.939 1.00 91.38 194 TYR A C 1
ATOM 1472 O O . TYR A 1 194 ? -10.011 4.568 0.210 1.00 91.38 194 TYR A O 1
ATOM 1480 N N . GLY A 1 195 ? -9.599 5.106 -1.946 1.00 92.69 195 GLY A N 1
ATOM 1481 C CA . GLY A 1 195 ? -8.150 5.141 -1.834 1.00 92.69 195 GLY A CA 1
ATOM 1482 C C . GLY A 1 195 ? -7.514 6.482 -2.182 1.00 92.69 195 GLY A C 1
ATOM 1483 O O . GLY A 1 195 ? -8.064 7.311 -2.899 1.00 92.69 195 GLY A O 1
ATOM 1484 N N . HIS A 1 196 ? -6.294 6.663 -1.691 1.00 93.25 196 HIS A N 1
ATOM 1485 C CA . HIS A 1 196 ? -5.395 7.753 -2.030 1.00 93.25 196 HIS A CA 1
ATOM 1486 C C . HIS A 1 196 ? -4.062 7.169 -2.468 1.00 93.25 196 HIS A C 1
ATOM 1488 O O . HIS A 1 196 ? -3.422 6.429 -1.718 1.00 93.25 196 HIS A O 1
ATOM 1494 N N . LEU A 1 197 ? -3.626 7.523 -3.670 1.00 95.19 197 LEU A N 1
ATOM 1495 C CA . LEU A 1 197 ? -2.289 7.206 -4.145 1.00 95.19 197 LEU A CA 1
ATOM 1496 C C . LEU A 1 197 ? -1.344 8.324 -3.698 1.00 95.19 197 LEU A C 1
ATOM 1498 O O . LEU A 1 197 ? -1.458 9.451 -4.170 1.00 95.19 197 LEU A O 1
ATOM 1502 N N . LEU A 1 198 ? -0.459 8.026 -2.748 1.00 94.31 198 LEU A N 1
ATOM 1503 C CA . LEU A 1 198 ? 0.430 9.015 -2.135 1.00 94.31 198 LEU A CA 1
ATOM 1504 C C . LEU A 1 198 ? 1.738 9.169 -2.907 1.00 94.31 198 LEU A C 1
ATOM 1506 O O . LEU A 1 198 ? 2.253 10.278 -3.021 1.00 94.31 198 LEU A O 1
ATOM 1510 N N . ARG A 1 199 ? 2.312 8.054 -3.382 1.00 94.25 199 ARG A N 1
ATOM 1511 C CA . ARG A 1 199 ? 3.641 8.032 -4.014 1.00 94.25 199 ARG A CA 1
ATOM 1512 C C . ARG A 1 199 ? 3.713 7.027 -5.151 1.00 94.25 199 ARG A C 1
ATOM 1514 O O . ARG A 1 199 ? 3.253 5.894 -5.004 1.00 94.25 199 ARG A O 1
ATOM 1521 N N . VAL A 1 200 ? 4.355 7.450 -6.239 1.00 96.12 200 VAL A N 1
ATOM 1522 C CA . VAL A 1 200 ? 4.750 6.627 -7.388 1.00 96.12 200 VAL A CA 1
ATOM 1523 C C . VAL A 1 200 ? 6.105 7.133 -7.867 1.00 96.12 200 VAL A C 1
ATOM 1525 O O . VAL A 1 200 ? 6.181 8.015 -8.716 1.00 96.12 200 VAL A O 1
ATOM 1528 N N . ASN A 1 201 ? 7.179 6.597 -7.293 1.00 92.69 201 ASN A N 1
ATOM 1529 C CA . ASN A 1 201 ? 8.522 7.121 -7.533 1.00 92.69 201 ASN A CA 1
ATOM 1530 C C . ASN A 1 201 ? 9.306 6.314 -8.589 1.00 92.69 201 ASN A C 1
ATOM 1532 O O . ASN A 1 201 ? 10.210 6.853 -9.219 1.00 92.69 201 ASN A O 1
ATOM 1536 N N . GLY A 1 202 ? 8.973 5.039 -8.845 1.00 88.62 202 GLY A N 1
ATOM 1537 C CA . GLY A 1 202 ? 9.616 4.235 -9.903 1.00 88.62 202 GLY A CA 1
ATOM 1538 C C . GLY A 1 202 ? 11.154 4.303 -9.900 1.00 88.62 202 GLY A C 1
ATOM 1539 O O . GLY A 1 202 ? 11.789 4.198 -8.851 1.00 88.62 202 GLY A O 1
ATOM 1540 N N . ARG A 1 203 ? 11.769 4.525 -11.070 1.00 89.31 203 ARG A N 1
ATOM 1541 C CA . ARG A 1 203 ? 13.232 4.677 -11.199 1.00 89.31 203 ARG A CA 1
ATOM 1542 C C . ARG A 1 203 ? 13.773 5.927 -10.503 1.00 89.31 203 ARG A C 1
ATOM 1544 O O . ARG A 1 203 ? 14.863 5.881 -9.945 1.00 89.31 203 ARG A O 1
ATOM 1551 N N . GLU A 1 204 ? 13.007 7.015 -10.490 1.00 86.25 204 GLU A N 1
ATOM 1552 C CA . GLU A 1 204 ? 13.378 8.264 -9.808 1.00 86.25 204 GLU A CA 1
ATOM 1553 C C . GLU A 1 204 ? 13.429 8.082 -8.280 1.00 86.25 204 GLU A C 1
ATOM 1555 O O . GLU A 1 204 ? 14.222 8.723 -7.600 1.00 86.25 204 GLU A O 1
ATOM 1560 N N . GLY A 1 205 ? 12.653 7.131 -7.749 1.00 81.19 205 GLY A N 1
ATOM 1561 C CA . GLY A 1 205 ? 12.672 6.693 -6.349 1.00 81.19 205 GLY A CA 1
ATOM 1562 C C . GLY A 1 205 ? 13.769 5.698 -5.988 1.00 81.19 205 GLY A C 1
ATOM 1563 O O . GLY A 1 205 ? 13.747 5.153 -4.885 1.00 81.19 205 GLY A O 1
ATOM 1564 N N . GLY A 1 206 ? 14.697 5.415 -6.906 1.00 85.25 206 GLY A N 1
ATOM 1565 C CA . GLY A 1 206 ? 15.795 4.478 -6.677 1.00 85.25 206 GLY A CA 1
ATOM 1566 C C . GLY A 1 206 ? 15.466 3.018 -6.987 1.00 85.25 206 GLY A C 1
ATOM 1567 O O . GLY A 1 206 ? 16.174 2.130 -6.510 1.00 85.25 206 GLY A O 1
ATOM 1568 N N . SER A 1 207 ? 14.420 2.736 -7.775 1.00 89.44 207 SER A N 1
ATOM 1569 C CA . SER A 1 207 ? 14.247 1.385 -8.318 1.00 89.44 207 SER A CA 1
ATOM 1570 C C . SER A 1 207 ? 15.198 1.128 -9.481 1.00 89.44 207 SER A C 1
ATOM 1572 O O . SER A 1 207 ? 15.281 1.925 -10.417 1.00 89.44 207 SER A O 1
ATOM 1574 N N . ARG A 1 208 ? 15.862 -0.028 -9.476 1.00 88.56 208 ARG A N 1
ATOM 1575 C CA . ARG A 1 208 ? 16.674 -0.494 -10.608 1.00 88.56 208 ARG A CA 1
ATOM 1576 C C . ARG A 1 208 ? 15.821 -1.179 -11.676 1.00 88.56 208 ARG A C 1
ATOM 1578 O O . ARG A 1 208 ? 16.255 -1.288 -12.820 1.00 88.56 208 ARG A O 1
ATOM 1585 N N . HIS A 1 209 ? 14.608 -1.612 -11.321 1.00 87.06 209 HIS A N 1
ATOM 1586 C CA . HIS A 1 209 ? 13.790 -2.489 -12.163 1.00 87.06 209 HIS A CA 1
ATOM 1587 C C . HIS A 1 209 ? 12.425 -1.899 -12.519 1.00 87.06 209 HIS A C 1
ATOM 1589 O O . HIS A 1 209 ? 12.018 -1.997 -13.672 1.00 87.06 209 HIS A O 1
ATOM 1595 N N . LEU A 1 210 ? 11.733 -1.258 -11.573 1.00 92.06 210 LEU A N 1
ATOM 1596 C CA . LEU A 1 210 ? 10.369 -0.773 -11.783 1.00 92.06 210 LEU A CA 1
ATOM 1597 C C . LEU A 1 210 ? 10.351 0.679 -12.258 1.00 92.06 210 LEU A C 1
ATOM 1599 O O . LEU A 1 210 ? 10.859 1.584 -11.594 1.00 92.06 210 LEU A O 1
ATOM 1603 N N . THR A 1 211 ? 9.704 0.927 -13.394 1.00 93.88 211 THR A N 1
ATOM 1604 C CA . THR A 1 211 ? 9.356 2.286 -13.817 1.00 93.88 211 THR A CA 1
ATOM 1605 C C . THR A 1 211 ? 8.073 2.758 -13.129 1.00 93.88 211 THR A C 1
ATOM 1607 O O . THR A 1 211 ? 7.283 1.959 -12.623 1.00 93.88 211 THR A O 1
ATOM 1610 N N . GLY A 1 212 ? 7.817 4.070 -13.144 1.00 94.25 212 GLY A N 1
ATOM 1611 C CA . GLY A 1 212 ? 6.538 4.605 -12.659 1.00 94.25 212 GLY A CA 1
ATOM 1612 C C . GLY A 1 212 ? 5.337 4.033 -13.425 1.00 94.25 212 GLY A C 1
ATOM 1613 O O . GLY A 1 212 ? 4.292 3.781 -12.832 1.00 94.25 212 GLY A O 1
ATOM 1614 N N . ARG A 1 213 ? 5.500 3.734 -14.723 1.00 94.94 213 ARG A N 1
ATOM 1615 C CA . ARG A 1 213 ? 4.463 3.094 -15.547 1.00 94.94 213 ARG A CA 1
ATOM 1616 C C . ARG A 1 213 ? 4.160 1.671 -15.082 1.00 94.94 213 ARG A C 1
ATOM 1618 O O . ARG A 1 213 ? 2.986 1.303 -15.029 1.00 94.94 213 ARG A O 1
ATOM 1625 N N . ASP A 1 214 ? 5.183 0.892 -14.740 1.00 94.88 214 ASP A N 1
ATOM 1626 C CA . ASP A 1 214 ? 4.999 -0.482 -14.255 1.00 94.88 214 ASP A CA 1
ATOM 1627 C C . ASP A 1 214 ? 4.222 -0.478 -12.938 1.00 94.88 214 ASP A C 1
ATOM 1629 O O . ASP A 1 214 ? 3.261 -1.230 -12.775 1.00 94.88 214 ASP A O 1
ATOM 1633 N N . ILE A 1 215 ? 4.586 0.435 -12.033 1.00 95.88 215 ILE A N 1
ATOM 1634 C CA . ILE A 1 215 ? 3.917 0.619 -10.741 1.00 95.88 215 ILE A CA 1
ATOM 1635 C C . ILE A 1 215 ? 2.461 1.055 -10.922 1.00 95.88 215 ILE A C 1
ATOM 1637 O O . ILE A 1 215 ? 1.581 0.483 -10.284 1.00 95.88 215 ILE A O 1
ATOM 1641 N N . MET A 1 216 ? 2.187 2.021 -11.803 1.00 96.38 216 MET A N 1
ATOM 1642 C CA . MET A 1 216 ? 0.815 2.448 -12.103 1.00 96.38 216 MET A CA 1
ATOM 1643 C C . MET A 1 216 ? -0.015 1.314 -12.700 1.00 96.38 216 MET A C 1
ATOM 1645 O O . MET A 1 216 ? -1.130 1.067 -12.256 1.00 96.38 216 MET A O 1
ATOM 1649 N N . SER A 1 217 ? 0.550 0.570 -13.654 1.00 95.94 217 SER A N 1
ATOM 1650 C CA . SER A 1 217 ? -0.135 -0.567 -14.279 1.00 95.94 217 SER A CA 1
ATOM 1651 C C . SER A 1 217 ? -0.455 -1.660 -13.255 1.00 95.94 217 SER A C 1
ATOM 1653 O O . SER A 1 217 ? -1.536 -2.251 -13.280 1.00 95.94 217 SER A O 1
ATOM 1655 N N . PHE A 1 218 ? 0.476 -1.914 -12.333 1.00 96.38 218 PHE A N 1
ATOM 1656 C CA . PHE A 1 218 ? 0.273 -2.806 -11.198 1.00 96.38 218 PHE A CA 1
ATOM 1657 C C . PHE A 1 218 ? -0.837 -2.307 -10.265 1.00 96.38 218 PHE A C 1
ATOM 1659 O O . PHE A 1 218 ? -1.742 -3.071 -9.919 1.00 96.38 218 PHE A O 1
ATOM 1666 N N . TRP A 1 219 ? -0.803 -1.025 -9.898 1.00 96.94 219 TRP A N 1
ATOM 1667 C CA . TRP A 1 219 ? -1.814 -0.405 -9.046 1.00 96.94 219 TRP A CA 1
ATOM 1668 C C . TRP A 1 219 ? -3.212 -0.467 -9.674 1.00 96.94 219 TRP A C 1
ATOM 1670 O O . TRP A 1 219 ? -4.157 -0.872 -9.003 1.00 96.94 219 TRP A O 1
ATOM 1680 N N . AS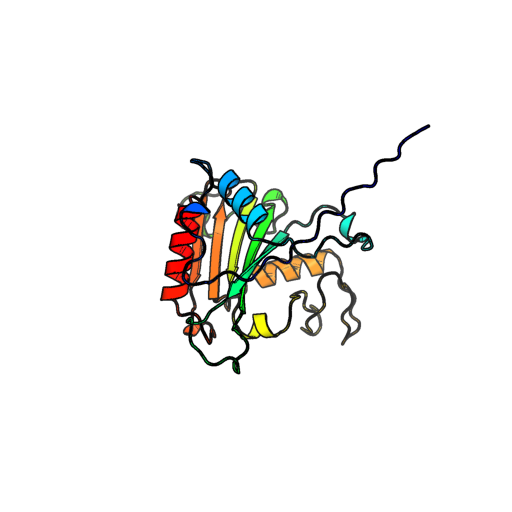P A 1 220 ? -3.349 -0.198 -10.973 1.00 95.69 220 ASP A N 1
ATOM 1681 C CA . ASP A 1 220 ? -4.628 -0.285 -11.688 1.00 95.69 220 ASP A CA 1
ATOM 1682 C C . ASP A 1 220 ? -5.227 -1.697 -11.652 1.00 95.69 220 ASP A C 1
ATOM 1684 O O . ASP A 1 220 ? -6.436 -1.869 -11.453 1.00 95.69 220 ASP A O 1
ATOM 1688 N N . ARG A 1 221 ? -4.394 -2.732 -11.832 1.00 95.38 221 ARG A N 1
ATOM 1689 C CA . ARG A 1 221 ? -4.839 -4.130 -11.700 1.00 95.38 221 ARG A CA 1
ATOM 1690 C C . ARG A 1 221 ? -5.286 -4.431 -10.277 1.00 95.38 221 ARG A C 1
ATOM 1692 O O . ARG A 1 221 ? -6.347 -5.028 -10.089 1.00 95.38 221 ARG A O 1
ATOM 1699 N N . LEU A 1 222 ? -4.514 -3.985 -9.288 1.00 95.25 222 LEU A N 1
ATOM 1700 C CA . LEU A 1 222 ? -4.850 -4.157 -7.881 1.00 95.25 222 LEU A CA 1
ATOM 1701 C C . LEU A 1 222 ? -6.190 -3.481 -7.545 1.00 95.25 222 LEU A C 1
ATOM 1703 O O . LEU A 1 222 ? -7.050 -4.114 -6.938 1.00 95.25 222 LEU A O 1
ATOM 1707 N N . CYS A 1 223 ? -6.415 -2.249 -8.006 1.00 95.00 223 CYS A N 1
ATOM 1708 C CA . CYS A 1 223 ? -7.670 -1.524 -7.814 1.00 95.00 223 CYS A CA 1
ATOM 1709 C C . CYS A 1 223 ? -8.869 -2.265 -8.411 1.00 95.00 223 CYS A C 1
ATOM 1711 O O . CYS A 1 223 ? -9.903 -2.381 -7.754 1.00 95.00 223 CYS A O 1
ATOM 1713 N N . LYS A 1 224 ? -8.727 -2.825 -9.620 1.00 93.38 224 LYS A N 1
ATOM 1714 C CA . LYS A 1 224 ? -9.783 -3.626 -10.265 1.00 93.38 224 LYS A CA 1
ATOM 1715 C C . LYS A 1 224 ? -10.118 -4.884 -9.463 1.00 93.38 224 LYS A C 1
ATOM 1717 O O . LYS A 1 224 ? -11.292 -5.158 -9.228 1.00 93.38 224 LYS A O 1
ATOM 1722 N N . VAL A 1 225 ? -9.091 -5.615 -9.027 1.00 93.06 225 VAL A N 1
ATOM 1723 C CA . VAL A 1 225 ? -9.216 -6.869 -8.261 1.00 93.06 225 VAL A CA 1
ATOM 1724 C C . VAL A 1 225 ? -9.773 -6.634 -6.856 1.00 93.06 225 VAL A C 1
ATOM 1726 O O . VAL A 1 225 ? -10.535 -7.456 -6.350 1.00 93.06 225 VAL A O 1
ATOM 1729 N N . LEU A 1 226 ? -9.400 -5.521 -6.222 1.00 93.81 226 LEU A N 1
ATOM 1730 C CA . LEU A 1 226 ? -9.793 -5.190 -4.853 1.00 93.81 226 LEU A CA 1
ATOM 1731 C C . LEU A 1 226 ? -11.024 -4.281 -4.764 1.00 93.81 226 LEU A C 1
ATOM 1733 O O . LEU A 1 226 ? -11.497 -4.028 -3.661 1.00 93.81 226 LEU A O 1
ATOM 1737 N N . HIS A 1 227 ? -11.553 -3.798 -5.887 1.00 92.69 227 HIS A N 1
ATOM 1738 C CA . HIS A 1 227 ? -12.650 -2.824 -5.937 1.00 92.69 227 HIS A CA 1
ATOM 1739 C C . HIS A 1 227 ? -12.326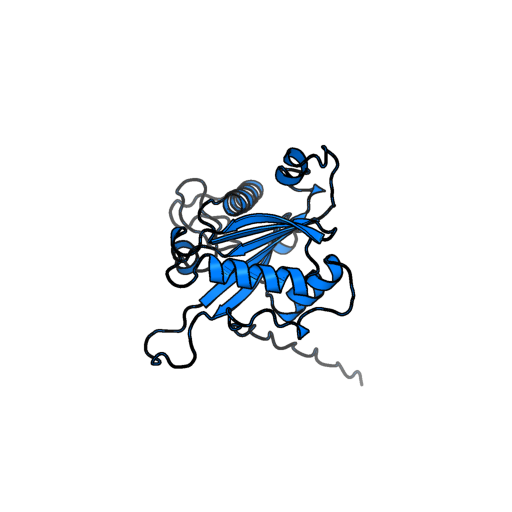 -1.502 -5.215 1.00 92.69 227 HIS A C 1
ATOM 1741 O O . HIS A 1 227 ? -13.167 -0.951 -4.499 1.00 92.69 227 HIS A O 1
ATOM 1747 N N . VAL A 1 228 ? -11.101 -1.005 -5.407 1.00 93.44 228 VAL A N 1
ATOM 1748 C CA . VAL A 1 228 ? -10.667 0.314 -4.917 1.00 93.44 228 VAL A CA 1
ATOM 1749 C C . VAL A 1 228 ? -11.206 1.409 -5.839 1.00 93.44 228 VAL A C 1
ATOM 1751 O O . VAL A 1 228 ? -11.274 1.213 -7.055 1.00 93.44 228 VAL A O 1
ATOM 1754 N N . ARG A 1 229 ? -11.604 2.538 -5.252 1.00 8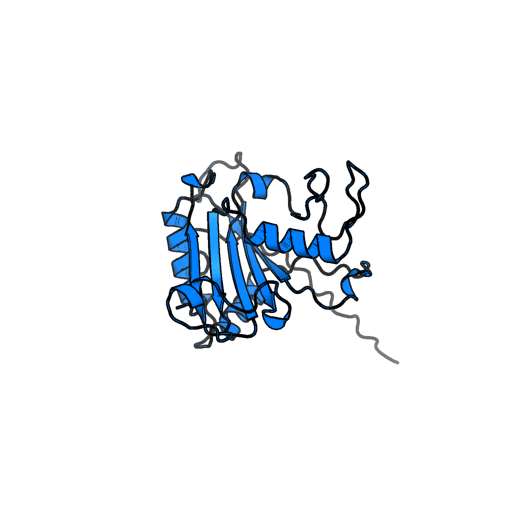8.69 229 ARG A N 1
ATOM 1755 C CA . ARG A 1 229 ? -12.147 3.722 -5.927 1.00 88.69 229 ARG A CA 1
ATOM 1756 C C . ARG A 1 229 ? -11.315 4.958 -5.643 1.00 88.69 229 ARG A C 1
ATOM 1758 O O . ARG A 1 229 ? -10.840 5.083 -4.491 1.00 88.69 229 ARG A O 1
#

Secondary structure (DSSP, 8-state):
----PPP--------PPEETTTPSPGGGSPSS--HHHHHHHHHHHH-EEES---TT-GGGGSS--SEEEEEEEEEE--TTS-TTS--EEEEEEEEEEEGGGSS-SS-HHHHHTT-TTS---SEEEEEEE--HHHHHTTS--EE-TTT--EE-TT--B-TTT-PBPPHHHHHHHHHHHHH-TT-SEEEEEETTS-EEEEEE-TTTTT-SS--HHHHHHHHHHHHHHHT--

Foldseek 3Di:
DDPPDDDPPPPPPPQDAAALQCPPPLVLFDPPDFLLVLVVSNLVNFWDKPPHDDPPAPVVVPDDFQKIKIKGKHWFDDDPDDPPPPTDIWIKIKIKGQLVPDPHVDDPVCCVVPVNPDRPARIKIKTFTAAPVVVVVDAAQQADPVPRHGDHPPQQADPPPRDGHDPVSSSVSVVVVLVDQLTCWIKMAHSRQEIDTDDHCFVVSRHPGGHSVSVVSSVVSVCSSSVHD

Solvent-accessible surface area (backbone atoms only — not comparable to full-atom values): 13275 Å² total; per-residue (Å²): 136,84,83,80,77,76,81,81,78,75,75,80,74,74,75,70,63,37,54,46,90,64,39,59,46,80,81,64,26,54,74,97,68,54,23,61,55,19,47,52,54,40,42,73,74,56,35,46,66,49,77,66,87,54,97,83,45,76,73,75,76,48,78,80,66,49,64,42,37,28,39,30,52,22,35,57,80,70,97,80,70,70,90,85,62,75,79,46,71,47,55,41,36,41,32,42,31,36,23,87,72,42,99,56,59,59,56,66,68,47,41,73,77,66,62,48,96,57,66,88,44,69,36,37,35,35,43,35,27,64,18,47,70,65,58,68,67,53,88,41,78,43,44,33,92,88,78,65,47,77,28,55,72,93,57,48,57,26,90,85,80,66,49,72,51,53,74,68,57,56,51,51,38,56,53,56,57,73,68,45,84,52,29,24,30,32,31,42,32,37,54,81,14,49,53,46,81,77,40,71,32,12,46,86,29,53,28,92,80,46,41,46,66,55,51,50,57,31,48,55,35,42,28,64,34,29,50,47,83

Radius of gyration: 19.14 Å; Cα contacts (8 Å, |Δi|>4): 372; chains: 1; bounding box: 44×66×46 Å

Mean predicted aligned error: 10.73 Å

Sequence (229 aa):
MVVNGRPLKKARTRAEARDFAGFPAATDGGAVGTFREAVRGFLARHARLLPLPSIFSPAAAAAPPHLLTWRVSLRVGEEGAEEDAGGCGVELNVVEEDVLRSRSVYCDQCRVVGWSGHPVCGKRYHFIIENDSIQMAGRRRTCCLRCGTPMAAAESRCLLCNFDMEGEELEECGYLHLDDSSHLLHAVVHANGYGHLLRVNGREGGSRHLTGRDIMSFWDRLCKVLHVR

pLDDT: mean 76.77, std 17.95, range [31.45, 97.19]